Protein AF-0000000084926909 (afdb_homodimer)

Sequence (282 aa):
MSPGGRGTRTGRVHEKLIKQALLEDCGEDFEEQVVVGNDLFGNKYKADFVLNDEIIISAKWQQTRGTAEQKIVYEIITLVKILKENPKYKKAYIIISGTGYTKKAKDFYLNQKHVEYIKEGNLVEIISFEDFVKRSNLKLLMSPGGRGTRTGRVHEKLIKQALLEDCGEDFEEQVVVGNDLFGNKYKADFVLNDEIIISAKWQQTRGTAEQKIVYEIITLVKILKENPKYKKAYIIISGTGYTKKAKDFYLNQKHVEYIKEGNLVEIISFEDFVKRSNLKLL

Foldseek 3Di:
DPCPPPDDPVRVVLLVVLVVLLCVQVNPQKDAQDFQAAFPVGHTDTAGMDGNQAETEHEAEDAAADDVLVCVLSVLQRVVVSCVVDVSHQAYEYEYDYDHDDPVSCVCQQVQVSPVPHPVSVRYHYHYPVVSSVCSNVVND/DPVPPPDDPVRVVLLVVLVVLLCVQVNPQKDAQDFQAAFPVGHTDTFGMDGNQAETEHEAEDAAADDVLVCVLSVLQRVVVSCVVDVSHQAYEYEYDYDHDDPVSCVCQQVQVSPVPHPVSVRYHYHYPVVSSVCSNVVND

Structure (mmCIF, N/CA/C/O backbone):
data_AF-0000000084926909-model_v1
#
loop_
_entity.id
_entity.type
_entity.pdbx_description
1 polymer 'PD-(D/E)XK nuclease domain-containing protein'
#
loop_
_atom_site.group_PDB
_atom_site.id
_atom_site.type_symbol
_atom_site.label_atom_id
_atom_site.label_alt_id
_atom_site.label_comp_id
_atom_site.label_asym_id
_atom_site.label_entity_id
_atom_site.label_seq_id
_atom_site.pdbx_PDB_ins_code
_atom_site.Cartn_x
_atom_site.Cartn_y
_atom_site.Cartn_z
_atom_site.occupancy
_atom_site.B_iso_or_equiv
_atom_site.auth_seq_id
_atom_site.auth_comp_id
_atom_site.auth_asym_id
_atom_site.auth_atom_id
_atom_site.pdbx_PDB_model_num
ATOM 1 N N . MET A 1 1 ? -20.125 0.742 -18.547 1 23.56 1 MET A N 1
ATOM 2 C CA . MET A 1 1 ? -19.125 -0.271 -18.219 1 23.56 1 MET A CA 1
ATOM 3 C C . MET A 1 1 ? -18.109 0.273 -17.234 1 23.56 1 MET A C 1
ATOM 5 O O . MET A 1 1 ? -17.453 1.279 -17.5 1 23.56 1 MET A O 1
ATOM 9 N N . SER A 1 2 ? -18.281 0.173 -15.984 1 28.08 2 SER A N 1
ATOM 10 C CA . SER A 1 2 ? -17.484 0.841 -14.961 1 28.08 2 SER A CA 1
ATOM 11 C C . SER A 1 2 ? -16.016 0.473 -15.078 1 28.08 2 SER A C 1
ATOM 13 O O . SER A 1 2 ? -15.664 -0.708 -15.148 1 28.08 2 SER A O 1
ATOM 15 N N . PRO A 1 3 ? -15.25 1.28 -15.602 1 35.62 3 PRO A N 1
ATOM 16 C CA . PRO A 1 3 ? -13.906 0.922 -16.078 1 35.62 3 PRO A CA 1
ATOM 17 C C . PRO A 1 3 ? -13.148 0.038 -15.094 1 35.62 3 PRO A C 1
ATOM 19 O O . PRO A 1 3 ? -12.258 -0.718 -15.492 1 35.62 3 PRO A O 1
ATOM 22 N N . GLY A 1 4 ? -13.102 0.238 -13.852 1 39.31 4 GLY A N 1
ATOM 23 C CA . GLY A 1 4 ? -12.359 -0.498 -12.836 1 39.31 4 GLY A CA 1
ATOM 24 C C . GLY A 1 4 ? -12.93 -1.874 -12.562 1 39.31 4 GLY A C 1
ATOM 25 O O . GLY A 1 4 ? -12.547 -2.525 -11.586 1 39.31 4 GLY A O 1
ATOM 26 N N . GLY A 1 5 ? -14.102 -2.16 -13.055 1 41.16 5 GLY A N 1
ATOM 27 C CA . GLY A 1 5 ? -14.742 -3.4 -12.656 1 41.16 5 GLY A CA 1
ATOM 28 C C . GLY A 1 5 ? -13.82 -4.602 -12.727 1 41.16 5 GLY A C 1
ATOM 29 O O . GLY A 1 5 ? -12.594 -4.449 -12.68 1 41.16 5 GLY A O 1
ATOM 30 N N . ARG A 1 6 ? -14.258 -5.738 -13.508 1 43.41 6 ARG A N 1
ATOM 31 C CA . ARG A 1 6 ? -13.82 -7.113 -13.742 1 43.41 6 ARG A CA 1
ATOM 32 C C . ARG A 1 6 ? -12.531 -7.141 -14.562 1 43.41 6 ARG A C 1
ATOM 34 O O . ARG A 1 6 ? -12.562 -7.383 -15.766 1 43.41 6 ARG A O 1
ATOM 41 N N . GLY A 1 7 ? -11.391 -6.727 -13.977 1 56.31 7 GLY A N 1
ATOM 42 C CA . GLY A 1 7 ? -10.109 -6.762 -14.672 1 56.31 7 GLY A CA 1
ATOM 43 C C . GLY A 1 7 ? -10.195 -6.293 -16.109 1 56.31 7 GLY A C 1
ATOM 44 O O . GLY A 1 7 ? -11.258 -6.371 -16.734 1 56.31 7 GLY A O 1
ATOM 45 N N . THR A 1 8 ? -9.32 -5.402 -16.516 1 63.81 8 THR A N 1
ATOM 46 C CA . THR A 1 8 ? -9.297 -4.906 -17.891 1 63.81 8 THR A CA 1
ATOM 47 C C . THR A 1 8 ? -8.992 -6.039 -18.875 1 63.81 8 THR A C 1
ATOM 49 O O . THR A 1 8 ? -8.477 -7.086 -18.484 1 63.81 8 THR A O 1
ATOM 52 N N . ARG A 1 9 ? -9.531 -5.961 -20.094 1 61.94 9 ARG A N 1
ATOM 53 C CA . ARG A 1 9 ? -9.227 -6.898 -21.156 1 61.94 9 ARG A CA 1
ATOM 54 C C . ARG A 1 9 ? -7.719 -7.137 -21.266 1 61.94 9 ARG A C 1
ATOM 56 O O . ARG A 1 9 ? -7.277 -8.273 -21.438 1 61.94 9 ARG A O 1
ATOM 63 N N . THR A 1 10 ? -6.965 -6.055 -21.156 1 67.12 10 THR A N 1
ATOM 64 C CA . THR A 1 10 ? -5.516 -6.168 -21.281 1 67.12 10 THR A CA 1
ATOM 65 C C . THR A 1 10 ? -4.938 -6.941 -20.094 1 67.12 10 THR A C 1
ATOM 67 O O . THR A 1 10 ? -4.016 -7.742 -20.266 1 67.12 10 THR A O 1
ATOM 70 N N . GLY A 1 11 ? -5.504 -6.758 -18.938 1 70.69 11 GLY A N 1
ATOM 71 C CA . GLY A 1 11 ? -5.094 -7.531 -17.781 1 70.69 11 GLY A CA 1
ATOM 72 C C . GLY A 1 11 ? -5.312 -9.023 -17.953 1 70.69 11 GLY A C 1
ATOM 73 O O . GLY A 1 11 ? -4.449 -9.828 -17.594 1 70.69 11 GLY A O 1
ATOM 74 N N . ARG A 1 12 ? -6.32 -9.328 -18.594 1 74.88 12 ARG A N 1
ATOM 75 C CA . ARG A 1 12 ? -6.641 -10.734 -18.828 1 74.88 12 ARG A CA 1
ATOM 76 C C . ARG A 1 12 ? -5.664 -11.367 -19.812 1 74.88 12 ARG A C 1
ATOM 78 O O . ARG A 1 12 ? -5.262 -12.516 -19.656 1 74.88 12 ARG A O 1
ATOM 85 N N . VAL A 1 13 ? -5.301 -10.625 -20.828 1 74 13 VAL A N 1
ATOM 86 C CA . VAL A 1 13 ? -4.34 -11.117 -21.812 1 74 13 VAL A CA 1
ATOM 87 C C . VAL A 1 13 ? -2.996 -11.375 -21.125 1 74 13 VAL A C 1
ATOM 89 O O . VAL A 1 13 ? -2.346 -12.391 -21.391 1 74 13 VAL A O 1
ATOM 92 N N . HIS A 1 14 ? -2.715 -10.516 -20.219 1 80.12 14 HIS A N 1
ATOM 93 C CA . HIS A 1 14 ? -1.455 -10.672 -19.5 1 80.12 14 HIS A CA 1
ATOM 94 C C . HIS A 1 14 ? -1.461 -11.938 -18.656 1 80.12 14 HIS A C 1
ATOM 96 O O . HIS A 1 14 ? -0.478 -12.68 -18.625 1 80.12 14 HIS A O 1
ATOM 102 N N . GLU A 1 15 ? -2.529 -12.133 -18.047 1 82.94 15 GLU A N 1
ATOM 103 C CA . GLU A 1 15 ? -2.654 -13.352 -17.266 1 82.94 15 GLU A CA 1
ATOM 104 C C . GLU A 1 15 ? -2.539 -14.594 -18.141 1 82.94 15 GLU A C 1
ATOM 106 O O . GLU A 1 15 ? -1.927 -15.586 -17.75 1 82.94 15 GLU A O 1
ATOM 111 N N . LYS A 1 16 ? -3.057 -14.5 -19.281 1 84.31 16 LYS A N 1
ATOM 112 C CA . LYS A 1 16 ? -2.977 -15.625 -20.203 1 84.31 16 LYS A CA 1
ATOM 113 C C . LYS A 1 16 ? -1.536 -15.883 -20.641 1 84.31 16 LYS A C 1
ATOM 115 O O . LYS A 1 16 ? -1.128 -17.031 -20.797 1 84.31 16 LYS A O 1
ATOM 120 N N . LEU A 1 17 ? -0.835 -14.82 -20.781 1 83.06 17 LEU A N 1
ATOM 121 C CA . LEU A 1 17 ? 0.567 -14.961 -21.156 1 83.06 17 LEU A CA 1
ATOM 122 C C . LEU A 1 17 ? 1.364 -15.625 -20.047 1 83.06 17 LEU A C 1
ATOM 124 O O . LEU A 1 17 ? 2.211 -16.484 -20.312 1 83.06 17 LEU A O 1
ATOM 128 N N . ILE A 1 18 ? 1.076 -15.242 -18.875 1 87.25 18 ILE A N 1
ATOM 129 C CA . ILE A 1 18 ? 1.74 -15.844 -17.719 1 87.25 18 ILE A CA 1
ATOM 130 C C . ILE A 1 18 ? 1.383 -17.328 -17.625 1 87.25 18 ILE A C 1
ATOM 132 O O . ILE A 1 18 ? 2.252 -18.172 -17.391 1 87.25 18 ILE A O 1
ATOM 136 N N . LYS A 1 19 ? 0.135 -17.578 -17.844 1 87.62 19 LYS A N 1
ATOM 137 C CA . LYS A 1 19 ? -0.313 -18.969 -17.828 1 87.62 19 LYS A CA 1
ATOM 138 C C . LYS A 1 19 ? 0.434 -19.797 -18.875 1 87.62 19 LYS A C 1
ATOM 140 O O . LYS A 1 19 ? 0.878 -20.922 -18.594 1 87.62 19 LYS A O 1
ATOM 145 N N . GLN A 1 20 ? 0.531 -19.25 -20.031 1 85.5 20 GLN A N 1
ATOM 146 C CA . GLN A 1 20 ? 1.216 -19.953 -21.109 1 85.5 20 GLN A CA 1
ATOM 147 C C . GLN A 1 20 ? 2.674 -20.234 -20.75 1 85.5 20 GLN A C 1
ATOM 149 O O . GLN A 1 20 ? 3.197 -21.312 -21.047 1 85.5 20 GLN A O 1
ATOM 154 N N . ALA A 1 21 ? 3.291 -19.25 -20.188 1 84.62 21 ALA A N 1
ATOM 155 C CA . ALA A 1 21 ? 4.672 -19.422 -19.75 1 84.62 21 ALA A CA 1
ATOM 156 C C . ALA A 1 21 ? 4.785 -20.531 -18.703 1 84.62 21 ALA A C 1
ATOM 158 O O . ALA A 1 21 ? 5.711 -21.344 -18.75 1 84.62 21 ALA A O 1
ATOM 159 N N . LEU A 1 22 ? 3.836 -20.547 -17.812 1 85.56 22 LEU A N 1
ATOM 160 C CA . LEU A 1 22 ? 3.822 -21.578 -16.781 1 85.56 22 LEU A CA 1
ATOM 161 C C . LEU A 1 22 ? 3.6 -22.969 -17.391 1 85.56 22 LEU A C 1
ATOM 163 O O . LEU A 1 22 ? 4.242 -23.938 -17 1 85.56 22 LEU A O 1
ATOM 167 N N . LEU A 1 23 ? 2.709 -23.016 -18.328 1 84.81 23 LEU A N 1
ATOM 168 C CA . LEU A 1 23 ? 2.387 -24.281 -18.984 1 84.81 23 LEU A CA 1
ATOM 169 C C . LEU A 1 23 ? 3.607 -24.844 -19.703 1 84.81 23 LEU A C 1
ATOM 171 O O . LEU A 1 23 ? 3.863 -26.047 -19.641 1 84.81 23 LEU A O 1
ATOM 175 N N . GLU A 1 24 ? 4.289 -24.031 -20.328 1 82.88 24 GLU A N 1
ATOM 176 C CA . GLU A 1 24 ? 5.449 -24.453 -21.109 1 82.88 24 GLU A CA 1
ATOM 177 C C . GLU A 1 24 ? 6.582 -24.922 -20.203 1 82.88 24 GLU A C 1
ATOM 179 O O . GLU A 1 24 ? 7.309 -25.859 -20.531 1 82.88 24 GLU A O 1
ATOM 184 N N . ASP A 1 25 ? 6.641 -24.359 -19.078 1 78.69 25 ASP A N 1
ATOM 185 C CA . ASP A 1 25 ? 7.836 -24.578 -18.266 1 78.69 25 ASP A CA 1
ATOM 186 C C . ASP A 1 25 ? 7.555 -25.516 -17.094 1 78.69 25 ASP A C 1
ATOM 188 O O . ASP A 1 25 ? 8.445 -26.219 -16.641 1 78.69 25 ASP A O 1
ATOM 192 N N . CYS A 1 26 ? 6.379 -25.359 -16.578 1 76.38 26 CYS A N 1
ATOM 193 C CA . CYS A 1 26 ? 6.086 -26.109 -15.352 1 76.38 26 CYS A CA 1
ATOM 194 C C . CYS A 1 26 ? 5.023 -27.172 -15.609 1 76.38 26 CYS A C 1
ATOM 196 O O . CYS A 1 26 ? 4.711 -27.969 -14.719 1 76.38 26 CYS A O 1
ATOM 198 N N . GLY A 1 27 ? 4.68 -27.219 -16.797 1 77.5 27 GLY A N 1
ATOM 199 C CA . GLY A 1 27 ? 3.582 -28.125 -17.094 1 77.5 27 GLY A CA 1
ATOM 200 C C . GLY A 1 27 ? 2.277 -27.719 -16.438 1 77.5 27 GLY A C 1
ATOM 201 O O . GLY A 1 27 ? 1.923 -26.547 -16.422 1 77.5 27 GLY A O 1
ATOM 202 N N . GLU A 1 28 ? 1.565 -28.75 -15.914 1 77.94 28 GLU A N 1
ATOM 203 C CA . GLU A 1 28 ? 0.243 -28.484 -15.359 1 77.94 28 GLU A CA 1
ATOM 204 C C . GLU A 1 28 ? 0.285 -28.422 -13.836 1 77.94 28 GLU A C 1
ATOM 206 O O . GLU A 1 28 ? -0.737 -28.609 -13.172 1 77.94 28 GLU A O 1
ATOM 211 N N . ASP A 1 29 ? 1.413 -28.188 -13.336 1 87.62 29 ASP A N 1
ATOM 212 C CA . ASP A 1 29 ? 1.54 -28.188 -11.883 1 87.62 29 ASP A CA 1
ATOM 213 C C . ASP A 1 29 ? 1.206 -26.812 -11.297 1 87.62 29 ASP A C 1
ATOM 215 O O . ASP A 1 29 ? 1.968 -26.281 -10.5 1 87.62 29 ASP A O 1
ATOM 219 N N . PHE A 1 30 ? 0.207 -26.203 -11.719 1 91.44 30 PHE A N 1
ATOM 220 C CA . PHE A 1 30 ? -0.292 -24.953 -11.141 1 91.44 30 PHE A CA 1
ATOM 221 C C . PHE A 1 30 ? -1.812 -24.891 -11.219 1 91.44 30 PHE A C 1
ATOM 223 O O . PHE A 1 30 ? -2.43 -25.625 -12 1 91.44 30 PHE A O 1
ATOM 230 N N . GLU A 1 31 ? -2.395 -24.188 -10.406 1 94.31 31 GLU A N 1
ATOM 231 C CA . GLU A 1 31 ? -3.824 -23.891 -10.359 1 94.31 31 GLU A CA 1
ATOM 232 C C . GLU A 1 31 ? -4.086 -22.391 -10.539 1 94.31 31 GLU A C 1
ATOM 234 O O . GLU A 1 31 ? -3.23 -21.562 -10.227 1 94.31 31 GLU A O 1
ATOM 239 N N . GLU A 1 32 ? -5.242 -22.094 -11.109 1 94.5 32 GLU A N 1
ATOM 240 C CA . GLU A 1 32 ? -5.613 -20.703 -11.359 1 94.5 32 GLU A CA 1
ATOM 241 C C . GLU A 1 32 ? -6.715 -20.234 -10.414 1 94.5 32 GLU A C 1
ATOM 243 O O . GLU A 1 32 ? -7.57 -21.031 -10.016 1 94.5 32 GLU A O 1
ATOM 248 N N . GLN A 1 33 ? -6.629 -18.938 -10.062 1 94.69 33 GLN A N 1
ATOM 249 C CA . GLN A 1 33 ? -7.711 -18.312 -9.32 1 94.69 33 GLN A CA 1
ATOM 250 C C . GLN A 1 33 ? -8.016 -19.078 -8.039 1 94.69 33 GLN A C 1
ATOM 252 O O . GLN A 1 33 ? -9.156 -19.484 -7.812 1 94.69 33 GLN A O 1
ATOM 257 N N . VAL A 1 34 ? -7.062 -19.172 -7.223 1 96.56 34 VAL A N 1
ATOM 258 C CA . VAL A 1 34 ? -7.152 -19.938 -5.992 1 96.56 34 VAL A CA 1
ATOM 259 C C . VAL A 1 34 ? -7.254 -19 -4.793 1 96.56 34 VAL A C 1
ATOM 261 O O . VAL A 1 34 ? -6.477 -18.047 -4.676 1 96.56 34 VAL A O 1
ATOM 264 N N . VAL A 1 35 ? -8.258 -19.25 -3.912 1 97.94 35 VAL A N 1
ATOM 265 C CA . VAL A 1 35 ? -8.289 -18.531 -2.641 1 97.94 35 VAL A CA 1
ATOM 266 C C . VAL A 1 35 ? -7.184 -19.062 -1.726 1 97.94 35 VAL A C 1
ATOM 268 O O . VAL A 1 35 ? -7.18 -20.234 -1.369 1 97.94 35 VAL A O 1
ATOM 271 N N . VAL A 1 36 ? -6.27 -18.234 -1.375 1 98.44 36 VAL A N 1
ATOM 272 C CA . VAL A 1 36 ? -5.094 -18.719 -0.661 1 98.44 36 VAL A CA 1
ATOM 273 C C . VAL A 1 36 ? -5.109 -18.203 0.775 1 98.44 36 VAL A C 1
ATOM 275 O O . VAL A 1 36 ? -4.258 -18.578 1.586 1 98.44 36 VAL A O 1
ATOM 278 N N . GLY A 1 37 ? -6.039 -17.375 1.178 1 98.19 37 GLY A N 1
ATOM 279 C CA . GLY A 1 37 ? -6.148 -16.766 2.49 1 98.19 37 GLY A CA 1
ATOM 280 C C . GLY A 1 37 ? -6.938 -15.461 2.479 1 98.19 37 GLY A C 1
ATOM 281 O O . GLY A 1 37 ? -7.863 -15.305 1.684 1 98.19 37 GLY A O 1
ATOM 282 N N . ASN A 1 38 ? -6.625 -14.594 3.406 1 98.12 38 ASN A N 1
ATOM 283 C CA . ASN A 1 38 ? -7.293 -13.305 3.512 1 98.12 38 ASN A CA 1
ATOM 284 C C . ASN A 1 38 ? -6.32 -12.148 3.291 1 98.12 38 ASN A C 1
ATOM 286 O O . ASN A 1 38 ? -5.16 -12.227 3.697 1 98.12 38 ASN A O 1
ATOM 290 N N . ASP A 1 39 ? -6.848 -11.141 2.633 1 97.56 39 ASP A N 1
ATOM 291 C CA . ASP A 1 39 ? -6.012 -9.961 2.414 1 97.56 39 ASP A CA 1
ATOM 292 C C . ASP A 1 39 ? -5.828 -9.172 3.707 1 97.56 39 ASP A C 1
ATOM 294 O O . ASP A 1 39 ? -6.266 -9.609 4.773 1 97.56 39 ASP A O 1
ATOM 298 N N . LEU A 1 40 ? -5.164 -8.133 3.609 1 97 40 LEU A N 1
ATOM 299 C CA . LEU A 1 40 ? -4.758 -7.332 4.762 1 97 40 LEU A CA 1
ATOM 300 C C . LEU A 1 40 ? -5.969 -6.918 5.59 1 97 40 LEU A C 1
ATOM 302 O O . LEU A 1 40 ? -5.891 -6.852 6.82 1 97 40 LEU A O 1
ATOM 306 N N . PHE A 1 41 ? -7.098 -6.691 4.918 1 96.88 41 PHE A N 1
ATOM 307 C CA . PHE A 1 41 ? -8.289 -6.195 5.594 1 96.88 41 PHE A CA 1
ATOM 308 C C . PHE A 1 41 ? -9.18 -7.348 6.047 1 96.88 41 PHE A C 1
ATOM 310 O O . PHE A 1 41 ? -10.172 -7.137 6.738 1 96.88 41 PHE A O 1
ATOM 317 N N . GLY A 1 42 ? -8.859 -8.539 5.652 1 96.19 42 GLY A N 1
ATOM 318 C CA . GLY A 1 42 ? -9.602 -9.695 6.117 1 96.19 42 GLY A CA 1
ATOM 319 C C . GLY A 1 42 ? -10.531 -10.273 5.066 1 96.19 42 GLY A C 1
ATOM 320 O O . GLY A 1 42 ? -11.312 -11.18 5.348 1 96.19 42 GLY A O 1
ATOM 321 N N . ASN A 1 43 ? -10.484 -9.734 3.854 1 95.81 43 ASN A N 1
ATOM 322 C CA . ASN A 1 43 ? -11.266 -10.312 2.766 1 95.81 43 ASN A CA 1
ATOM 323 C C . ASN A 1 43 ? -10.539 -11.484 2.113 1 95.81 43 ASN A C 1
ATOM 325 O O . ASN A 1 43 ? -9.312 -11.586 2.203 1 95.81 43 ASN A O 1
ATOM 329 N N . LYS A 1 44 ? -11.336 -12.312 1.474 1 97.19 44 LYS A N 1
ATOM 330 C CA . LYS A 1 44 ? -10.711 -13.414 0.743 1 97.19 44 LYS A CA 1
ATOM 331 C C . LYS A 1 44 ? -9.781 -12.891 -0.343 1 97.19 44 LYS A C 1
ATOM 333 O O . LYS A 1 44 ? -10.125 -11.953 -1.069 1 97.19 44 LYS A O 1
ATOM 338 N N . TYR A 1 45 ? -8.633 -13.5 -0.366 1 97.69 45 TYR A N 1
ATOM 339 C CA . TYR A 1 45 ? -7.664 -13.172 -1.402 1 97.69 45 TYR A CA 1
ATOM 340 C C . TYR A 1 45 ? -7.551 -14.289 -2.426 1 97.69 45 TYR A C 1
ATOM 342 O O . TYR A 1 45 ? -7.191 -15.422 -2.082 1 97.69 45 TYR A O 1
ATOM 350 N N . LYS A 1 46 ? -7.816 -13.961 -3.605 1 97.25 46 LYS A N 1
ATOM 351 C CA . LYS A 1 46 ? -7.727 -14.922 -4.699 1 97.25 46 LYS A CA 1
ATOM 352 C C . LYS A 1 46 ? -6.469 -14.688 -5.531 1 97.25 46 LYS A C 1
ATOM 354 O O . LYS A 1 46 ? -6.363 -13.688 -6.242 1 97.25 46 LYS A O 1
ATOM 359 N N . ALA A 1 47 ? -5.562 -15.609 -5.469 1 97.19 47 ALA A N 1
ATOM 360 C CA . ALA A 1 47 ? -4.328 -15.539 -6.246 1 97.19 47 ALA A CA 1
ATOM 361 C C . ALA A 1 47 ? -4.578 -15.883 -7.711 1 97.19 47 ALA A C 1
ATOM 363 O O . ALA A 1 47 ? -5.43 -16.719 -8.023 1 97.19 47 ALA A O 1
ATOM 364 N N . ASP A 1 48 ? -3.805 -15.297 -8.555 1 95.06 48 ASP A N 1
ATOM 365 C CA . ASP A 1 48 ? -3.932 -15.609 -9.977 1 95.06 48 ASP A CA 1
ATOM 366 C C . ASP A 1 48 ? -3.488 -17.047 -10.258 1 95.06 48 ASP A C 1
ATOM 368 O O . ASP A 1 48 ? -4.137 -17.766 -11.023 1 95.06 48 ASP A O 1
ATOM 372 N N . PHE A 1 49 ? -2.385 -17.438 -9.641 1 94.94 49 PHE A N 1
ATOM 373 C CA . PHE A 1 49 ? -1.882 -18.797 -9.797 1 94.94 49 PHE A CA 1
ATOM 374 C C . PHE A 1 49 ? -1.254 -19.281 -8.5 1 94.94 49 PHE A C 1
ATOM 376 O O . PHE A 1 49 ? -0.768 -18.484 -7.695 1 94.94 49 PHE A O 1
ATOM 383 N N . VAL A 1 50 ? -1.31 -20.578 -8.297 1 96.62 50 VAL A N 1
ATOM 384 C CA . VAL A 1 50 ? -0.51 -21.281 -7.297 1 96.62 50 VAL A CA 1
ATOM 385 C C . VAL A 1 50 ? 0.292 -22.391 -7.969 1 96.62 50 VAL A C 1
ATOM 387 O O . VAL A 1 50 ? -0.28 -23.281 -8.594 1 96.62 50 VAL A O 1
ATOM 390 N N . LEU A 1 51 ? 1.592 -22.266 -7.879 1 93.81 51 LEU A N 1
ATOM 391 C CA . LEU A 1 51 ? 2.498 -23.219 -8.5 1 93.81 51 LEU A CA 1
ATOM 392 C C . LEU A 1 51 ? 2.941 -24.281 -7.492 1 93.81 51 LEU A C 1
ATOM 394 O O . LEU A 1 51 ? 3.361 -23.953 -6.383 1 93.81 51 LEU A O 1
ATOM 398 N N . ASN A 1 52 ? 2.838 -25.594 -7.844 1 92.31 52 ASN A N 1
ATOM 399 C CA . ASN A 1 52 ? 3.275 -26.734 -7.062 1 92.31 52 ASN A CA 1
ATOM 400 C C . ASN A 1 52 ? 2.67 -26.734 -5.664 1 92.31 52 ASN A C 1
ATOM 402 O O . ASN A 1 52 ? 3.328 -27.109 -4.695 1 92.31 52 ASN A O 1
ATOM 406 N N . ASP A 1 53 ? 1.589 -26.062 -5.477 1 94.25 53 ASP A N 1
ATOM 407 C CA . ASP A 1 53 ? 0.823 -25.969 -4.238 1 94.25 53 ASP A CA 1
ATOM 408 C C . ASP A 1 53 ? 1.597 -25.203 -3.17 1 94.25 53 ASP A C 1
ATOM 410 O O . ASP A 1 53 ? 1.271 -25.281 -1.983 1 94.25 53 ASP A O 1
ATOM 414 N N . GLU A 1 54 ? 2.674 -24.438 -3.594 1 95.94 54 GLU A N 1
ATOM 415 C CA . GLU A 1 54 ? 3.527 -23.844 -2.574 1 95.94 54 GLU A CA 1
ATOM 416 C C . GLU A 1 54 ? 3.85 -22.391 -2.912 1 95.94 54 GLU A C 1
ATOM 418 O O . GLU A 1 54 ? 4.191 -21.594 -2.027 1 95.94 54 GLU A O 1
ATOM 423 N N . ILE A 1 55 ? 3.799 -22.094 -4.191 1 96.06 55 ILE A N 1
ATOM 424 C CA . ILE A 1 55 ? 4.246 -20.781 -4.625 1 96.06 55 ILE A CA 1
ATOM 425 C C . ILE A 1 55 ? 3.053 -19.969 -5.137 1 96.06 55 ILE A C 1
ATOM 427 O O . ILE A 1 55 ? 2.369 -20.391 -6.07 1 96.06 55 ILE A O 1
ATOM 431 N N . ILE A 1 56 ? 2.82 -18.828 -4.527 1 97.94 56 ILE A N 1
ATOM 432 C CA . ILE A 1 56 ? 1.737 -17.938 -4.934 1 97.94 56 ILE A CA 1
ATOM 433 C C . ILE A 1 56 ? 2.246 -16.953 -5.988 1 97.94 56 ILE A C 1
ATOM 435 O O . ILE A 1 56 ? 3.326 -16.375 -5.84 1 97.94 56 ILE A O 1
ATOM 439 N N . ILE A 1 57 ? 1.456 -16.75 -7.027 1 96.69 57 ILE A N 1
ATOM 440 C CA . ILE A 1 57 ? 1.809 -15.82 -8.086 1 96.69 57 ILE A CA 1
ATOM 441 C C . ILE A 1 57 ? 0.666 -14.828 -8.305 1 96.69 57 ILE A C 1
ATOM 443 O O . ILE A 1 57 ? -0.471 -15.234 -8.562 1 96.69 57 ILE A O 1
ATOM 447 N N . SER A 1 58 ? 0.964 -13.602 -8.148 1 96.62 58 SER A N 1
ATOM 448 C CA . SER A 1 58 ? 0.042 -12.5 -8.406 1 96.62 58 SER A CA 1
ATOM 449 C C . SER A 1 58 ? 0.521 -11.641 -9.57 1 96.62 58 SER A C 1
ATOM 451 O O . SER A 1 58 ? 1.667 -11.188 -9.586 1 96.62 58 SER A O 1
ATOM 453 N N . ALA A 1 59 ? -0.314 -11.406 -10.547 1 94.19 59 ALA A N 1
ATOM 454 C CA . ALA A 1 59 ? 0.032 -10.609 -11.719 1 94.19 59 ALA A CA 1
ATOM 455 C C . ALA A 1 59 ? -0.621 -9.227 -11.656 1 94.19 59 ALA A C 1
ATOM 457 O O . ALA A 1 59 ? -1.829 -9.117 -11.438 1 94.19 59 ALA A O 1
ATOM 458 N N . LYS A 1 60 ? 0.209 -8.18 -11.773 1 92.69 60 LYS A N 1
ATOM 459 C CA . LYS A 1 60 ? -0.278 -6.805 -11.75 1 92.69 60 LYS A CA 1
ATOM 460 C C . LYS A 1 60 ? 0.082 -6.074 -13.047 1 92.69 60 LYS A C 1
ATOM 462 O O . LYS A 1 60 ? 1.22 -5.637 -13.219 1 92.69 60 LYS A O 1
ATOM 467 N N . TRP A 1 61 ? -0.949 -5.902 -13.891 1 88.75 61 TRP A N 1
ATOM 468 C CA . TRP A 1 61 ? -0.794 -5.191 -15.156 1 88.75 61 TRP A CA 1
ATOM 469 C C . TRP A 1 61 ? -1.218 -3.732 -15.008 1 88.75 61 TRP A C 1
ATOM 471 O O . TRP A 1 61 ? -2.271 -3.439 -14.445 1 88.75 61 TRP A O 1
ATOM 481 N N . GLN A 1 62 ? -0.339 -2.916 -15.438 1 86.25 62 GLN A N 1
ATOM 482 C CA . GLN A 1 62 ? -0.656 -1.492 -15.477 1 86.25 62 GLN A CA 1
ATOM 483 C C . GLN A 1 62 ? -0.393 -0.904 -16.859 1 86.25 62 GLN A C 1
ATOM 485 O O . GLN A 1 62 ? 0.757 -0.822 -17.297 1 86.25 62 GLN A O 1
ATOM 490 N N . GLN A 1 63 ? -1.478 -0.424 -17.5 1 83.06 63 GLN A N 1
ATOM 491 C CA . GLN A 1 63 ? -1.343 0.055 -18.875 1 83.06 63 GLN A CA 1
ATOM 492 C C . GLN A 1 63 ? -1.232 1.576 -18.906 1 83.06 63 GLN A C 1
ATOM 494 O O . GLN A 1 63 ? -0.58 2.131 -19.797 1 83.06 63 GLN A O 1
ATOM 499 N N . THR A 1 64 ? -2.006 2.238 -18.078 1 82.19 64 THR A N 1
ATOM 500 C CA . THR A 1 64 ? -2.01 3.697 -18.094 1 82.19 64 THR A CA 1
ATOM 501 C C . THR A 1 64 ? -1.191 4.25 -16.938 1 82.19 64 THR A C 1
ATOM 503 O O . THR A 1 64 ? -1.107 3.627 -15.875 1 82.19 64 THR A O 1
ATOM 506 N N . ARG A 1 65 ? -0.645 5.387 -17.312 1 80.06 65 ARG A N 1
ATOM 507 C CA . ARG A 1 65 ? 0.103 6.059 -16.25 1 80.06 65 ARG A CA 1
ATOM 508 C C . ARG A 1 65 ? -0.823 6.5 -15.125 1 80.06 65 ARG A C 1
ATOM 510 O O . ARG A 1 65 ? -1.944 6.949 -15.375 1 80.06 65 ARG A O 1
ATOM 517 N N . GLY A 1 66 ? -0.33 6.289 -13.914 1 77 66 GLY A N 1
ATOM 518 C CA . GLY A 1 66 ? -1.131 6.695 -12.773 1 77 66 GLY A CA 1
ATOM 519 C C . GLY A 1 66 ? -0.62 6.137 -11.461 1 77 66 GLY A C 1
ATOM 520 O O . GLY A 1 66 ? 0.473 5.57 -11.398 1 77 66 GLY A O 1
ATOM 521 N N . THR A 1 67 ? -1.499 6.367 -10.484 1 79.94 67 THR A N 1
ATOM 522 C CA . THR A 1 67 ? -1.053 6.082 -9.125 1 79.94 67 THR A CA 1
ATOM 523 C C . THR A 1 67 ? -1.477 4.68 -8.703 1 79.94 67 THR A C 1
ATOM 525 O O . THR A 1 67 ? -1.387 4.328 -7.523 1 79.94 67 THR A O 1
ATOM 528 N N . ALA A 1 68 ? -1.836 3.809 -9.68 1 82.5 68 ALA A N 1
ATOM 529 C CA . ALA A 1 68 ? -2.242 2.449 -9.336 1 82.5 68 ALA A CA 1
ATOM 530 C C . ALA A 1 68 ? -1.066 1.65 -8.781 1 82.5 68 ALA A C 1
ATOM 532 O O . ALA A 1 68 ? -1.255 0.732 -7.977 1 82.5 68 ALA A O 1
ATOM 533 N N . GLU A 1 69 ? 0.123 2.068 -9.133 1 91.56 69 GLU A N 1
ATOM 534 C CA . GLU A 1 69 ? 1.335 1.407 -8.656 1 91.56 69 GLU A CA 1
ATOM 535 C C . GLU A 1 69 ? 1.465 1.516 -7.141 1 91.56 69 GLU A C 1
ATOM 537 O O . GLU A 1 69 ? 2.129 0.692 -6.512 1 91.56 69 GLU A O 1
ATOM 542 N N . GLN A 1 70 ? 0.743 2.418 -6.594 1 93.81 70 GLN A N 1
ATOM 543 C CA . GLN A 1 70 ? 0.794 2.611 -5.148 1 93.81 70 GLN A CA 1
ATOM 544 C C . GLN A 1 70 ? 0.076 1.479 -4.418 1 93.81 70 GLN A C 1
ATOM 546 O O . GLN A 1 70 ? 0.299 1.266 -3.225 1 93.81 70 GLN A O 1
ATOM 551 N N . LYS A 1 71 ? -0.675 0.704 -5.148 1 94.38 71 LYS A N 1
ATOM 552 C CA . LYS A 1 71 ? -1.445 -0.373 -4.531 1 94.38 71 LYS A CA 1
ATOM 553 C C . LYS A 1 71 ? -0.602 -1.636 -4.379 1 94.38 71 LYS A C 1
ATOM 555 O O . LYS A 1 71 ? -0.988 -2.564 -3.666 1 94.38 71 LYS A O 1
ATOM 560 N N . ILE A 1 72 ? 0.547 -1.661 -4.953 1 96.62 72 ILE A N 1
ATOM 561 C CA . ILE A 1 72 ? 1.38 -2.859 -4.941 1 96.62 72 ILE A CA 1
ATOM 562 C C . ILE A 1 72 ? 1.888 -3.121 -3.523 1 96.62 72 ILE A C 1
ATOM 564 O O . ILE A 1 72 ? 2.012 -4.273 -3.105 1 96.62 72 ILE A O 1
ATOM 568 N N . VAL A 1 73 ? 2.137 -2.098 -2.801 1 97.69 73 VAL A N 1
ATOM 569 C CA . VAL A 1 73 ? 2.609 -2.256 -1.429 1 97.69 73 VAL A CA 1
ATOM 570 C C . VAL A 1 73 ? 1.56 -2.996 -0.604 1 97.69 73 VAL A C 1
ATOM 572 O O . VAL A 1 73 ? 1.896 -3.879 0.191 1 97.69 73 VAL A O 1
ATOM 575 N N . TYR A 1 74 ? 0.331 -2.645 -0.84 1 97.88 74 TYR A N 1
ATOM 576 C CA . TYR A 1 74 ? -0.764 -3.352 -0.184 1 97.88 74 TYR A CA 1
ATOM 577 C C . TYR A 1 74 ? -0.734 -4.836 -0.522 1 97.88 74 TYR A C 1
ATOM 579 O O . TYR A 1 74 ? -0.911 -5.684 0.357 1 97.88 74 TYR A O 1
ATOM 587 N N . GLU A 1 75 ? -0.496 -5.117 -1.769 1 97.75 75 GLU A N 1
ATOM 588 C CA . GLU A 1 75 ? -0.443 -6.508 -2.211 1 97.75 75 GLU A CA 1
ATOM 589 C C . GLU A 1 75 ? 0.713 -7.254 -1.551 1 97.75 75 GLU A C 1
ATOM 591 O O . GLU A 1 75 ? 0.561 -8.406 -1.138 1 97.75 75 GLU A O 1
ATOM 596 N N . ILE A 1 76 ? 1.799 -6.598 -1.448 1 98.69 76 ILE A N 1
ATOM 597 C CA . ILE A 1 76 ? 2.973 -7.215 -0.837 1 98.69 76 ILE A CA 1
ATOM 598 C C . ILE A 1 76 ? 2.662 -7.59 0.61 1 98.69 76 ILE A C 1
ATOM 600 O O . ILE A 1 76 ? 2.879 -8.734 1.022 1 98.69 76 ILE A O 1
ATOM 604 N N . ILE A 1 77 ? 2.113 -6.695 1.359 1 98.69 77 ILE A N 1
ATOM 605 C CA . ILE A 1 77 ? 1.847 -6.93 2.773 1 98.69 77 ILE A CA 1
ATOM 606 C C . ILE A 1 77 ? 0.785 -8.016 2.926 1 98.69 77 ILE A C 1
ATOM 608 O O . ILE A 1 77 ? 0.88 -8.867 3.816 1 98.69 77 ILE A O 1
ATOM 612 N N . THR A 1 78 ? -0.196 -7.977 2.041 1 98.62 78 THR A N 1
ATOM 613 C CA . THR A 1 78 ? -1.224 -9.008 2.033 1 98.62 78 THR A CA 1
ATOM 614 C C . THR A 1 78 ? -0.598 -10.391 1.87 1 98.62 78 THR A C 1
ATOM 616 O O . THR A 1 78 ? -0.907 -11.312 2.629 1 98.62 78 THR A O 1
ATOM 619 N N . LEU A 1 79 ? 0.297 -10.5 0.942 1 98.81 79 LEU A N 1
ATOM 620 C CA . LEU A 1 79 ? 0.91 -11.789 0.655 1 98.81 79 LEU A CA 1
ATOM 621 C C . LEU A 1 79 ? 1.846 -12.211 1.782 1 98.81 79 LEU A C 1
ATOM 623 O O . LEU A 1 79 ? 1.918 -13.391 2.127 1 98.81 79 LEU A O 1
ATOM 627 N N . VAL A 1 80 ? 2.537 -11.289 2.367 1 98.69 80 VAL A N 1
ATOM 628 C CA . VAL A 1 80 ? 3.35 -11.602 3.539 1 98.69 80 VAL A CA 1
ATOM 629 C C . VAL A 1 80 ? 2.469 -12.18 4.641 1 98.69 80 VAL A C 1
ATOM 631 O O . VAL A 1 80 ? 2.801 -13.211 5.23 1 98.69 80 VAL A O 1
ATOM 634 N N . LYS A 1 81 ? 1.362 -11.5 4.895 1 98.56 81 LYS A N 1
ATOM 635 C CA . LYS A 1 81 ? 0.42 -11.977 5.906 1 98.56 81 LYS A CA 1
ATOM 636 C C . LYS A 1 81 ? -0.035 -13.398 5.609 1 98.56 81 LYS A C 1
ATOM 638 O O . LYS A 1 81 ? -0.053 -14.25 6.504 1 98.56 81 LYS A O 1
ATOM 643 N N . ILE A 1 82 ? -0.381 -13.633 4.391 1 98.69 82 ILE A N 1
ATOM 644 C CA . ILE A 1 82 ? -0.906 -14.93 3.986 1 98.69 82 ILE A CA 1
ATOM 645 C C . ILE A 1 82 ? 0.166 -16 4.172 1 98.69 82 ILE A C 1
ATOM 647 O O . ILE A 1 82 ? -0.115 -17.094 4.688 1 98.69 82 ILE A O 1
ATOM 651 N N . LEU A 1 83 ? 1.387 -15.719 3.791 1 98.56 83 LEU A N 1
ATOM 652 C CA . LEU A 1 83 ? 2.482 -16.672 3.904 1 98.56 83 LEU A CA 1
ATOM 653 C C . LEU A 1 83 ? 2.773 -17 5.367 1 98.56 83 LEU A C 1
ATOM 655 O O . LEU A 1 83 ? 3.068 -18.141 5.707 1 98.56 83 LEU A O 1
ATOM 659 N N . LYS A 1 84 ? 2.65 -16.031 6.219 1 97.94 84 LYS A N 1
ATOM 660 C CA . LYS A 1 84 ? 2.922 -16.219 7.637 1 97.94 84 LYS A CA 1
ATOM 661 C C . LYS A 1 84 ? 1.814 -17.031 8.305 1 97.94 84 LYS A C 1
ATOM 663 O O . LYS A 1 84 ? 2.074 -17.812 9.219 1 97.94 84 LYS A O 1
ATOM 668 N N . GLU A 1 85 ? 0.661 -16.859 7.828 1 97.94 85 GLU A N 1
ATOM 669 C CA . GLU A 1 85 ? -0.49 -17.531 8.43 1 97.94 85 GLU A CA 1
ATOM 670 C C . GLU A 1 85 ? -0.666 -18.938 7.879 1 97.94 85 GLU A C 1
ATOM 672 O O . GLU A 1 85 ? -1.376 -19.766 8.469 1 97.94 85 GLU A O 1
ATOM 677 N N . ASN A 1 86 ? -0.086 -19.156 6.688 1 97.69 86 ASN A N 1
ATOM 678 C CA . ASN A 1 86 ? -0.269 -20.438 6.004 1 97.69 86 ASN A CA 1
ATOM 679 C C . ASN A 1 86 ? 1.067 -21.047 5.609 1 97.69 86 ASN A C 1
ATOM 681 O O . ASN A 1 86 ? 1.525 -20.875 4.477 1 97.69 86 ASN A O 1
ATOM 685 N N . PRO A 1 87 ? 1.58 -21.922 6.453 1 95.31 87 PRO A N 1
ATOM 686 C CA . PRO A 1 87 ? 2.914 -22.484 6.215 1 95.31 87 PRO A CA 1
ATOM 687 C C . PRO A 1 87 ? 2.973 -23.359 4.969 1 95.31 87 PRO A C 1
ATOM 689 O O . PRO A 1 87 ? 4.059 -23.703 4.508 1 95.31 87 PRO A O 1
ATOM 692 N N . LYS A 1 88 ? 1.844 -23.656 4.469 1 96.38 88 LYS A N 1
ATOM 693 C CA . LYS A 1 88 ? 1.803 -24.406 3.217 1 96.38 88 LYS A CA 1
ATOM 694 C C . LYS A 1 88 ? 2.477 -23.625 2.09 1 96.38 88 LYS A C 1
ATOM 696 O O . LYS A 1 88 ? 3.127 -24.219 1.225 1 96.38 88 LYS A O 1
ATOM 701 N N . TYR A 1 89 ? 2.287 -22.359 2.076 1 98 89 TYR A N 1
ATOM 702 C CA . TYR A 1 89 ? 2.896 -21.516 1.062 1 98 89 TYR A CA 1
ATOM 703 C C . TYR A 1 89 ? 4.285 -21.062 1.495 1 98 89 TYR A C 1
ATOM 705 O O . TYR A 1 89 ? 4.473 -20.594 2.625 1 98 89 TYR A O 1
ATOM 713 N N . LYS A 1 90 ? 5.23 -21.156 0.598 1 96.5 90 LYS A N 1
ATOM 714 C CA . LYS A 1 90 ? 6.625 -20.922 0.952 1 96.5 90 LYS A CA 1
ATOM 715 C C . LYS A 1 90 ? 7.105 -19.578 0.417 1 96.5 90 LYS A C 1
ATOM 717 O O . LYS A 1 90 ? 8.008 -18.953 0.989 1 96.5 90 LYS A O 1
ATOM 722 N N . LYS A 1 91 ? 6.527 -19.203 -0.721 1 96.88 91 LYS A N 1
ATOM 723 C CA . LYS A 1 91 ? 6.992 -17.984 -1.403 1 96.88 91 LYS A CA 1
ATOM 724 C C . LYS A 1 91 ? 5.887 -17.391 -2.264 1 96.88 91 LYS A C 1
ATOM 726 O O . LYS A 1 91 ? 4.934 -18.078 -2.637 1 96.88 91 LYS A O 1
ATOM 731 N N . ALA A 1 92 ? 5.973 -16.125 -2.471 1 98.31 92 ALA A N 1
ATOM 732 C CA . ALA A 1 92 ? 5.059 -15.461 -3.395 1 98.31 92 ALA A CA 1
ATOM 733 C C . ALA A 1 92 ? 5.816 -14.555 -4.363 1 98.31 92 ALA A C 1
ATOM 735 O O . ALA A 1 92 ? 6.82 -13.938 -3.988 1 98.31 92 ALA A O 1
ATOM 736 N N . TYR A 1 93 ? 5.395 -14.508 -5.535 1 97.69 93 TYR A N 1
ATOM 737 C CA . TYR A 1 93 ? 5.891 -13.594 -6.562 1 97.69 93 TYR A CA 1
ATOM 738 C C . TYR A 1 93 ? 4.797 -12.641 -7.02 1 97.69 93 TYR A C 1
ATOM 740 O O . TYR A 1 93 ? 3.645 -13.047 -7.195 1 97.69 93 TYR A O 1
ATOM 748 N N . ILE A 1 94 ? 5.117 -11.406 -7.117 1 97.94 94 ILE A N 1
ATOM 749 C CA . ILE A 1 94 ? 4.289 -10.445 -7.836 1 97.94 94 ILE A CA 1
ATOM 750 C C . ILE A 1 94 ? 4.945 -10.086 -9.172 1 97.94 94 ILE A C 1
ATOM 752 O O . ILE A 1 94 ? 6.09 -9.625 -9.203 1 97.94 94 ILE A O 1
ATOM 756 N N . ILE A 1 95 ? 4.227 -10.328 -10.211 1 96.25 95 ILE A N 1
ATOM 757 C CA . ILE A 1 95 ? 4.711 -9.992 -11.547 1 96.25 95 ILE A CA 1
ATOM 758 C C . ILE A 1 95 ? 4.129 -8.656 -11.992 1 96.25 95 ILE A C 1
ATOM 760 O O . ILE A 1 95 ? 2.914 -8.523 -12.156 1 96.25 95 ILE A O 1
ATOM 764 N N . ILE A 1 96 ? 5.016 -7.723 -12.164 1 95.44 96 ILE A N 1
ATOM 765 C CA . ILE A 1 96 ? 4.531 -6.438 -12.656 1 95.44 96 ILE A CA 1
ATOM 766 C C . ILE A 1 96 ? 4.84 -6.301 -14.148 1 95.44 96 ILE A C 1
ATOM 768 O O . ILE A 1 96 ? 5.918 -6.695 -14.602 1 95.44 96 ILE A O 1
ATOM 772 N N . SER A 1 97 ? 3.838 -5.824 -14.859 1 91.25 97 SER A N 1
ATOM 773 C CA . SER A 1 97 ? 3.951 -5.691 -16.312 1 91.25 97 SER A CA 1
ATOM 774 C C . SER A 1 97 ? 3.061 -4.566 -16.828 1 91.25 97 SER A C 1
ATOM 776 O O . SER A 1 97 ? 2.123 -4.145 -16.156 1 91.25 97 SER A O 1
ATOM 778 N N . GLY A 1 98 ? 3.43 -4.156 -18.078 1 88.94 98 GLY A N 1
ATOM 779 C CA . GLY A 1 98 ? 2.691 -3.074 -18.703 1 88.94 98 GLY A CA 1
ATOM 780 C C . GLY A 1 98 ? 3.488 -1.787 -18.812 1 88.94 98 GLY A C 1
ATOM 781 O O . GLY A 1 98 ? 4.512 -1.629 -18.141 1 88.94 98 GLY A O 1
ATOM 782 N N . THR A 1 99 ? 2.955 -0.803 -19.531 1 87.5 99 THR A N 1
ATOM 783 C CA . THR A 1 99 ? 3.693 0.414 -19.844 1 87.5 99 THR A CA 1
ATOM 784 C C . THR A 1 99 ? 3.307 1.545 -18.906 1 87.5 99 THR A C 1
ATOM 786 O O . THR A 1 99 ? 3.871 2.639 -18.969 1 87.5 99 THR A O 1
ATOM 789 N N . GLY A 1 100 ? 2.438 1.268 -18.016 1 91.19 100 GLY A N 1
ATOM 790 C CA . GLY A 1 100 ? 1.893 2.328 -17.188 1 91.19 100 GLY A CA 1
ATOM 791 C C . GLY A 1 100 ? 2.721 2.596 -15.945 1 91.19 100 GLY A C 1
ATOM 792 O O . GLY A 1 100 ? 2.557 3.631 -15.297 1 91.19 100 GLY A O 1
ATOM 793 N N . TYR A 1 101 ? 3.619 1.731 -15.555 1 93.38 101 TYR A N 1
ATOM 794 C CA . TYR A 1 101 ? 4.465 1.947 -14.391 1 93.38 101 TYR A CA 1
ATOM 795 C C . TYR A 1 101 ? 5.496 3.041 -14.656 1 93.38 101 TYR A C 1
ATOM 797 O O . TYR A 1 101 ? 6.129 3.059 -15.711 1 93.38 101 TYR A O 1
ATOM 805 N N . THR A 1 102 ? 5.594 3.965 -13.711 1 95.25 102 THR A N 1
ATOM 806 C CA . THR A 1 102 ? 6.676 4.938 -13.82 1 95.25 102 THR A CA 1
ATOM 807 C C . THR A 1 102 ? 8.031 4.262 -13.633 1 95.25 102 THR A C 1
ATOM 809 O O . THR A 1 102 ? 8.125 3.211 -12.992 1 95.25 102 THR A O 1
ATOM 812 N N . LYS A 1 103 ? 9.062 4.875 -14.219 1 95.06 103 LYS A N 1
ATOM 813 C CA . LYS A 1 103 ? 10.414 4.332 -14.086 1 95.06 103 LYS A CA 1
ATOM 814 C C . LYS A 1 103 ? 10.812 4.203 -12.617 1 95.06 103 LYS A C 1
ATOM 816 O O . LYS A 1 103 ? 11.367 3.184 -12.211 1 95.06 103 LYS A O 1
ATOM 821 N N . LYS A 1 104 ? 10.547 5.113 -11.82 1 96 104 LYS A N 1
ATOM 822 C CA . LYS A 1 104 ? 10.922 5.137 -10.406 1 96 104 LYS A CA 1
ATOM 823 C C . LYS A 1 104 ? 10.227 4.016 -9.641 1 96 104 LYS A C 1
ATOM 825 O O . LYS A 1 104 ? 10.844 3.344 -8.812 1 96 104 LYS A O 1
ATOM 830 N N . ALA A 1 105 ? 8.969 3.85 -9.898 1 96.5 105 ALA A N 1
ATOM 831 C CA . ALA A 1 105 ? 8.227 2.773 -9.25 1 96.5 105 ALA A CA 1
ATOM 832 C C . ALA A 1 105 ? 8.781 1.407 -9.641 1 96.5 105 ALA A C 1
ATOM 834 O O . ALA A 1 105 ? 8.969 0.537 -8.789 1 96.5 105 ALA A O 1
ATOM 835 N N . LYS A 1 106 ? 9.055 1.248 -10.93 1 96.12 106 LYS A N 1
ATOM 836 C CA . LYS A 1 106 ? 9.633 -0.006 -11.398 1 96.12 106 LYS A CA 1
ATOM 837 C C . LYS A 1 106 ? 10.977 -0.282 -10.719 1 96.12 106 LYS A C 1
ATOM 839 O O . LYS A 1 106 ? 11.227 -1.396 -10.25 1 96.12 106 LYS A O 1
ATOM 844 N N . ASP A 1 107 ? 11.758 0.707 -10.727 1 97.31 107 ASP A N 1
ATOM 845 C CA . ASP A 1 107 ? 13.062 0.574 -10.086 1 97.31 107 ASP A CA 1
ATOM 846 C C . ASP A 1 107 ? 12.922 0.185 -8.617 1 97.31 107 ASP A C 1
ATOM 848 O O . ASP A 1 107 ? 13.664 -0.669 -8.125 1 97.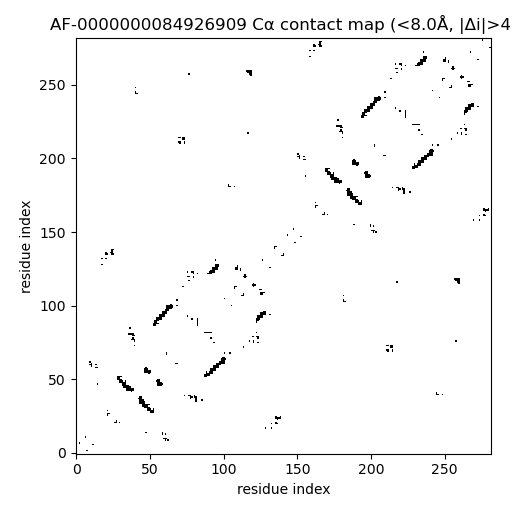31 107 ASP A O 1
ATOM 852 N N . PHE A 1 108 ? 12.023 0.75 -7.93 1 97.88 108 PHE A N 1
ATOM 853 C CA . PHE A 1 108 ? 11.773 0.462 -6.523 1 97.88 108 PHE A CA 1
ATOM 854 C C . PHE A 1 108 ? 11.398 -1.001 -6.328 1 97.88 108 PHE A C 1
ATOM 856 O O . PHE A 1 108 ? 11.977 -1.69 -5.484 1 97.88 108 PHE A O 1
ATOM 863 N N . TYR A 1 109 ? 10.5 -1.447 -7.121 1 98.06 109 TYR A N 1
ATOM 864 C CA . TYR A 1 109 ? 9.945 -2.781 -6.926 1 98.06 109 TYR A CA 1
ATOM 865 C C . TYR A 1 109 ? 10.906 -3.852 -7.43 1 98.06 109 TYR A C 1
ATOM 867 O O . TYR A 1 109 ? 11.164 -4.84 -6.742 1 98.06 109 TYR A O 1
ATOM 875 N N . LEU A 1 110 ? 11.469 -3.643 -8.594 1 98.06 110 LEU A N 1
ATOM 876 C CA . LEU A 1 110 ? 12.297 -4.676 -9.211 1 98.06 110 LEU A CA 1
ATOM 877 C C . LEU A 1 110 ? 13.633 -4.812 -8.484 1 98.06 110 LEU A C 1
ATOM 879 O O . LEU A 1 110 ? 14.305 -5.84 -8.594 1 98.06 110 LEU A O 1
ATOM 883 N N . ASN A 1 111 ? 13.992 -3.795 -7.789 1 98.5 111 ASN A N 1
ATOM 884 C CA . ASN A 1 111 ? 15.18 -3.891 -6.953 1 98.5 111 ASN A CA 1
ATOM 885 C C . ASN A 1 111 ? 14.828 -4.309 -5.527 1 98.5 111 ASN A C 1
ATOM 887 O O . ASN A 1 111 ? 15.664 -4.207 -4.625 1 98.5 111 ASN A O 1
ATOM 891 N N . GLN A 1 112 ? 13.664 -4.715 -5.27 1 98.62 112 GLN A N 1
ATOM 892 C CA . GLN A 1 112 ? 13.18 -5.293 -4.023 1 98.62 112 GLN A CA 1
ATOM 893 C C . GLN A 1 112 ? 13.32 -4.309 -2.865 1 98.62 112 GLN A C 1
ATOM 895 O O . GLN A 1 112 ? 13.594 -4.711 -1.731 1 98.62 112 GLN A O 1
ATOM 900 N N . LYS A 1 113 ? 13.141 -3.053 -3.094 1 98.38 113 LYS A N 1
ATOM 901 C CA . LYS A 1 113 ? 13.383 -2.051 -2.059 1 98.38 113 LYS A CA 1
ATOM 902 C C . LYS A 1 113 ? 12.305 -2.107 -0.979 1 98.38 113 LYS A C 1
ATOM 904 O O . LYS A 1 113 ? 12.492 -1.58 0.12 1 98.38 113 LYS A O 1
ATOM 909 N N . HIS A 1 114 ? 11.148 -2.76 -1.277 1 98.38 114 HIS A N 1
ATOM 910 C CA . HIS A 1 114 ? 10.07 -2.902 -0.3 1 98.38 114 HIS A CA 1
ATOM 911 C C . HIS A 1 114 ? 10.555 -3.635 0.947 1 98.38 114 HIS A C 1
ATOM 913 O O . HIS A 1 114 ? 9.992 -3.463 2.029 1 98.38 114 HIS A O 1
ATOM 919 N N . VAL A 1 115 ? 11.641 -4.461 0.867 1 98.69 115 VAL A N 1
ATOM 920 C CA . VAL A 1 115 ? 12.156 -5.266 1.972 1 98.69 115 VAL A CA 1
ATOM 921 C C . VAL A 1 115 ? 12.664 -4.355 3.084 1 98.69 115 VAL A C 1
ATOM 923 O O . VAL A 1 115 ? 12.625 -4.719 4.262 1 98.69 115 VAL A O 1
ATOM 926 N N . GLU A 1 116 ? 13.047 -3.143 2.732 1 98.25 116 GLU A N 1
ATOM 927 C CA . GLU A 1 116 ? 13.57 -2.182 3.701 1 98.25 116 GLU A CA 1
ATOM 928 C C . GLU A 1 116 ? 12.453 -1.648 4.602 1 98.25 116 GLU A C 1
ATOM 930 O O . GLU A 1 116 ? 12.719 -1.19 5.715 1 98.25 116 GLU A O 1
ATOM 935 N N . TYR A 1 117 ? 11.242 -1.818 4.152 1 98.5 117 TYR A N 1
ATOM 936 C CA . TYR A 1 117 ? 10.18 -1.092 4.828 1 98.5 117 TYR A CA 1
ATOM 937 C C . TYR A 1 117 ? 9.141 -2.053 5.398 1 98.5 117 TYR A C 1
ATOM 939 O O . TYR A 1 117 ? 8.406 -1.705 6.328 1 98.5 117 TYR A O 1
ATOM 947 N N . ILE A 1 118 ? 9.016 -3.203 4.793 1 98.69 118 ILE A N 1
ATOM 948 C CA . ILE A 1 118 ? 7.98 -4.156 5.168 1 98.69 118 ILE A CA 1
ATOM 949 C C . ILE A 1 118 ? 8.594 -5.297 5.977 1 98.69 118 ILE A C 1
ATOM 951 O O . ILE A 1 118 ? 9.602 -5.887 5.566 1 98.69 118 ILE A O 1
ATOM 955 N N . LYS A 1 119 ? 8.047 -5.578 7.129 1 98.56 119 LYS A N 1
ATOM 956 C CA . LYS A 1 119 ? 8.508 -6.699 7.941 1 98.56 119 LYS A CA 1
ATOM 957 C C . LYS A 1 119 ? 8.344 -8.023 7.195 1 98.56 119 LYS A C 1
ATOM 959 O O . LYS A 1 119 ? 7.258 -8.336 6.711 1 98.56 119 LYS A O 1
ATOM 964 N N . GLU A 1 120 ? 9.383 -8.797 7.059 1 98.12 120 GLU A N 1
ATOM 965 C CA . GLU A 1 120 ? 9.438 -10.07 6.34 1 98.12 120 GLU A CA 1
ATOM 966 C C . GLU A 1 120 ? 9.102 -9.883 4.863 1 98.12 120 GLU A C 1
ATOM 968 O O . GLU A 1 120 ? 8.523 -10.773 4.238 1 98.12 120 GLU A O 1
ATOM 973 N N . GLY A 1 121 ? 9.391 -8.695 4.336 1 98.31 121 GLY A N 1
ATOM 974 C CA . GLY A 1 121 ? 9.117 -8.375 2.943 1 98.31 121 GLY A CA 1
ATOM 975 C C . GLY A 1 121 ? 9.844 -9.281 1.969 1 98.31 121 GLY A C 1
ATOM 976 O O . GLY A 1 121 ? 9.461 -9.375 0.8 1 98.31 121 GLY A O 1
ATOM 977 N N . ASN A 1 122 ? 10.883 -9.969 2.463 1 98.06 122 ASN A N 1
ATOM 978 C CA . ASN A 1 122 ? 11.695 -10.836 1.611 1 98.06 122 ASN A CA 1
ATOM 979 C C . ASN A 1 122 ? 10.93 -12.094 1.2 1 98.06 122 ASN A C 1
ATOM 981 O O . ASN A 1 122 ? 11.352 -12.805 0.288 1 98.06 122 ASN A O 1
ATOM 985 N N . LEU A 1 123 ? 9.836 -12.359 1.813 1 98 123 LEU A N 1
ATOM 986 C CA . LEU A 1 123 ? 9.008 -13.516 1.468 1 98 123 LEU A CA 1
ATOM 987 C C . LEU A 1 123 ? 8.305 -13.297 0.13 1 98 123 LEU A C 1
ATOM 989 O O . LEU A 1 123 ? 7.824 -14.25 -0.485 1 98 123 LEU A O 1
ATOM 993 N N . VAL A 1 124 ? 8.203 -12.039 -0.267 1 98.69 124 VAL A N 1
ATOM 994 C CA . VAL A 1 124 ? 7.562 -11.68 -1.528 1 98.69 124 VAL A CA 1
ATOM 995 C C . VAL A 1 124 ? 8.594 -11.062 -2.475 1 98.69 124 VAL A C 1
ATOM 997 O O . VAL A 1 124 ? 9.305 -10.125 -2.105 1 98.69 124 VAL A O 1
ATOM 1000 N N . GLU A 1 125 ? 8.719 -11.594 -3.582 1 98.56 125 GLU A N 1
ATOM 1001 C CA . GLU A 1 125 ? 9.617 -11.062 -4.598 1 98.56 125 GLU A CA 1
ATOM 1002 C C . GLU A 1 125 ? 8.844 -10.445 -5.758 1 98.56 125 GLU A C 1
ATOM 1004 O O . GLU A 1 125 ? 7.859 -11.023 -6.23 1 98.56 125 GLU A O 1
ATOM 1009 N N . ILE A 1 126 ? 9.258 -9.258 -6.164 1 98.56 126 ILE A N 1
ATOM 1010 C CA . ILE A 1 126 ? 8.648 -8.578 -7.297 1 98.56 126 ILE A CA 1
ATOM 1011 C C . ILE A 1 126 ? 9.523 -8.75 -8.539 1 98.56 126 ILE A C 1
ATOM 1013 O O . ILE A 1 126 ? 10.703 -8.406 -8.523 1 98.56 126 ILE A O 1
ATOM 1017 N N . ILE A 1 127 ? 8.953 -9.234 -9.57 1 97.12 127 ILE A N 1
ATOM 1018 C CA . ILE A 1 127 ? 9.742 -9.484 -10.766 1 97.12 127 ILE A CA 1
ATOM 1019 C C . ILE A 1 127 ? 9 -8.969 -11.992 1 97.12 127 ILE A C 1
ATOM 1021 O O . ILE A 1 127 ? 7.785 -8.789 -11.961 1 97.12 127 ILE A O 1
ATOM 1025 N N . SER A 1 128 ? 9.742 -8.695 -13.016 1 95.81 128 SER A N 1
ATOM 1026 C CA . SER A 1 128 ? 9.148 -8.32 -14.289 1 95.81 128 SER A CA 1
ATOM 1027 C C . SER A 1 128 ? 8.625 -9.539 -15.039 1 95.81 128 SER A C 1
ATOM 1029 O O . SER A 1 128 ? 8.953 -10.68 -14.688 1 95.81 128 SER A O 1
ATOM 1031 N N . PHE A 1 129 ? 7.84 -9.219 -16.031 1 91.44 129 PHE A N 1
ATOM 1032 C CA . PHE A 1 129 ? 7.336 -10.305 -16.875 1 91.44 129 PHE A CA 1
ATOM 1033 C C . PHE A 1 129 ? 8.484 -11.031 -17.562 1 91.44 129 PHE A C 1
ATOM 1035 O O . PHE A 1 129 ? 8.5 -12.266 -17.609 1 91.44 129 PHE A O 1
ATOM 1042 N N . GLU A 1 130 ? 9.383 -10.297 -18.078 1 90.94 130 GLU A N 1
ATOM 1043 C CA . GLU A 1 130 ? 10.531 -10.891 -18.766 1 90.94 130 GLU A CA 1
ATOM 1044 C C . GLU A 1 130 ? 11.328 -11.789 -17.844 1 90.94 130 GLU A C 1
ATOM 1046 O O . GLU A 1 130 ? 11.719 -12.898 -18.219 1 90.94 130 GLU A O 1
ATOM 1051 N N . ASP A 1 131 ? 11.594 -11.289 -16.688 1 92.94 131 ASP A N 1
ATOM 1052 C CA . ASP A 1 131 ? 12.328 -12.078 -15.695 1 92.94 131 ASP A CA 1
ATOM 1053 C C . ASP A 1 131 ? 11.555 -13.336 -15.305 1 92.94 131 ASP A C 1
ATOM 1055 O O . ASP A 1 131 ? 12.141 -14.398 -15.102 1 92.94 131 ASP A O 1
ATOM 1059 N N . PHE A 1 132 ? 10.289 -13.188 -15.211 1 91.5 132 PHE A N 1
ATOM 1060 C CA . PHE A 1 132 ? 9.445 -14.328 -14.867 1 91.5 132 PHE A CA 1
ATOM 1061 C C . PHE A 1 132 ? 9.562 -15.422 -15.922 1 91.5 132 PHE A C 1
ATOM 1063 O O . PHE A 1 132 ? 9.734 -16.594 -15.594 1 91.5 132 PHE A O 1
ATOM 1070 N N . VAL A 1 133 ? 9.422 -15.008 -17.125 1 86.94 133 VAL A N 1
ATOM 1071 C CA . VAL A 1 133 ? 9.5 -15.961 -18.234 1 86.94 133 VAL A CA 1
ATOM 1072 C C . VAL A 1 133 ? 10.859 -16.656 -18.234 1 86.94 133 VAL A C 1
ATOM 1074 O O . VAL A 1 133 ? 10.945 -17.875 -18.375 1 86.94 133 VAL A O 1
ATOM 1077 N N . LYS A 1 134 ? 11.891 -15.906 -18.047 1 87.12 134 LYS A N 1
ATOM 1078 C CA . LYS A 1 134 ? 13.242 -16.453 -18 1 87.12 134 LYS A CA 1
ATOM 1079 C C . LYS A 1 134 ? 13.367 -17.484 -16.875 1 87.12 134 LYS A C 1
ATOM 1081 O O . LYS A 1 134 ? 13.898 -18.578 -17.094 1 87.12 134 LYS A O 1
ATOM 1086 N N . ARG A 1 135 ? 12.883 -17.109 -15.766 1 86.25 135 ARG A N 1
ATOM 1087 C CA . ARG A 1 135 ? 13 -17.984 -14.594 1 86.25 135 ARG A CA 1
ATOM 1088 C C . ARG A 1 135 ? 12.125 -19.219 -14.742 1 86.25 135 ARG A C 1
ATOM 1090 O O . ARG A 1 135 ? 12.508 -20.312 -14.312 1 86.25 135 ARG A O 1
ATOM 1097 N N . SER A 1 136 ? 10.953 -19.016 -15.203 1 79.75 136 SER A N 1
ATOM 1098 C CA . SER A 1 136 ? 10.07 -20.141 -15.43 1 79.75 136 SER A CA 1
ATOM 1099 C C . SER A 1 136 ? 10.695 -21.156 -16.391 1 79.75 136 SER A C 1
ATOM 1101 O O . SER A 1 136 ? 10.625 -22.359 -16.156 1 79.75 136 SER A O 1
ATOM 1103 N N . ASN A 1 137 ? 11.352 -20.625 -17.359 1 76.75 137 ASN A N 1
ATOM 1104 C CA . ASN A 1 137 ? 12.008 -21.453 -18.359 1 76.75 137 ASN A CA 1
ATOM 1105 C C . ASN A 1 137 ? 13.156 -22.266 -17.75 1 76.75 137 ASN A C 1
ATOM 1107 O O . ASN A 1 137 ? 13.383 -23.406 -18.141 1 76.75 137 ASN A O 1
ATOM 1111 N N . LEU A 1 138 ? 13.773 -21.672 -16.828 1 70.69 138 LEU A N 1
ATOM 1112 C CA . LEU A 1 138 ? 14.93 -22.312 -16.203 1 70.69 138 LEU A CA 1
ATOM 1113 C C . LEU A 1 138 ? 14.508 -23.094 -14.969 1 70.69 138 LEU A C 1
ATOM 1115 O O . LEU A 1 138 ? 15.352 -23.672 -14.281 1 70.69 138 LEU A O 1
ATOM 1119 N N . LYS A 1 139 ? 13.227 -23.188 -14.758 1 70.44 139 LYS A N 1
ATOM 1120 C CA . LYS A 1 139 ? 12.695 -23.891 -13.586 1 70.44 139 LYS A CA 1
ATOM 1121 C C . LYS A 1 139 ? 13.289 -23.328 -12.297 1 70.44 139 LYS A C 1
ATOM 1123 O O . LYS A 1 139 ? 13.688 -24.094 -11.414 1 70.44 139 LYS A O 1
ATOM 1128 N N . LEU A 1 140 ? 13.414 -21.984 -12.273 1 72.44 140 LEU A N 1
ATOM 1129 C CA . LEU A 1 140 ? 14.078 -21.328 -11.148 1 72.44 140 LEU A CA 1
ATOM 1130 C C . LEU A 1 140 ? 13.07 -20.578 -10.281 1 72.44 140 LEU A C 1
ATOM 1132 O O . LEU A 1 140 ? 13.453 -19.734 -9.469 1 72.44 140 LEU 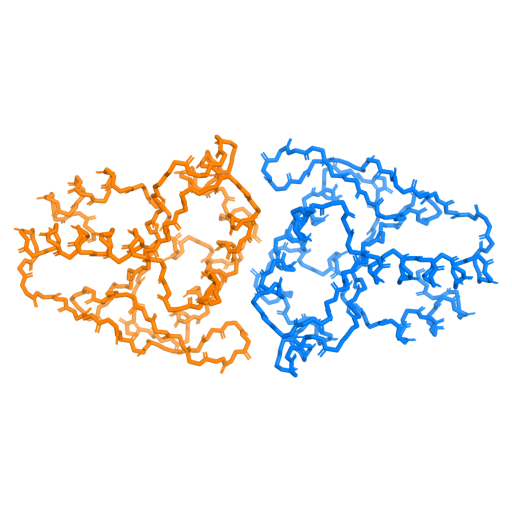A O 1
ATOM 1136 N N . LEU A 1 141 ? 11.891 -21.016 -10.383 1 73.94 141 LEU A N 1
ATOM 1137 C CA . LEU A 1 141 ? 10.93 -20.375 -9.492 1 73.94 141 LEU A CA 1
ATOM 1138 C C . LEU A 1 141 ? 10.836 -21.109 -8.164 1 73.94 141 LEU A C 1
ATOM 1140 O O . LEU A 1 141 ? 11.094 -22.312 -8.102 1 73.94 141 LEU A O 1
ATOM 1144 N N . MET B 1 1 ? -13.328 16.109 -17.625 1 23.5 1 MET B N 1
ATOM 1145 C CA . MET B 1 1 ? -12.82 16.359 -16.281 1 23.5 1 MET B CA 1
ATOM 1146 C C . MET B 1 1 ? -12.25 15.094 -15.672 1 23.5 1 MET B C 1
ATOM 1148 O O . MET B 1 1 ? -12.945 14.086 -15.555 1 23.5 1 MET B O 1
ATOM 1152 N N . SER B 1 2 ? -11.023 14.773 -15.805 1 28.22 2 SER B N 1
ATOM 1153 C CA . SER B 1 2 ? -10.43 13.484 -15.484 1 28.22 2 SER B CA 1
ATOM 1154 C C . SER B 1 2 ? -10.617 13.141 -14.008 1 28.22 2 SER B C 1
ATOM 1156 O O . SER B 1 2 ? -10.32 13.961 -13.141 1 28.22 2 SER B O 1
ATOM 1158 N N . PRO B 1 3 ? -11.477 12.32 -13.68 1 34.94 3 PRO B N 1
ATOM 1159 C CA . PRO B 1 3 ? -11.969 12.203 -12.305 1 34.94 3 PRO B CA 1
ATOM 1160 C C . PRO B 1 3 ? -10.844 12.25 -11.273 1 34.94 3 PRO B C 1
ATOM 1162 O O . PRO B 1 3 ? -11.07 12.664 -10.133 1 34.94 3 PRO B O 1
ATOM 1165 N N . GLY B 1 4 ? -9.781 11.523 -11.352 1 38.94 4 GLY B N 1
ATOM 1166 C CA . GLY B 1 4 ? -8.695 11.391 -10.391 1 38.94 4 GLY B CA 1
ATOM 1167 C C . GLY B 1 4 ? -7.824 12.625 -10.305 1 38.94 4 GLY B C 1
ATOM 1168 O O . GLY B 1 4 ? -6.77 12.602 -9.664 1 38.94 4 GLY B O 1
ATOM 1169 N N . GLY B 1 5 ? -7.965 13.562 -11.242 1 41.59 5 GLY B N 1
ATOM 1170 C CA . GLY B 1 5 ? -6.996 14.648 -11.281 1 41.59 5 GLY B CA 1
ATOM 1171 C C . GLY B 1 5 ? -6.75 15.281 -9.922 1 41.59 5 GLY B C 1
ATOM 1172 O O . GLY B 1 5 ? -6.98 14.648 -8.883 1 41.59 5 GLY B O 1
ATOM 1173 N N . ARG B 1 6 ? -7.008 16.703 -9.812 1 43.09 6 ARG B N 1
ATOM 1174 C CA . ARG B 1 6 ? -6.746 17.734 -8.82 1 43.09 6 ARG B CA 1
ATOM 1175 C C . ARG B 1 6 ? -7.656 17.578 -7.605 1 43.09 6 ARG B C 1
ATOM 1177 O O . ARG B 1 6 ? -8.633 18.312 -7.453 1 43.09 6 ARG B O 1
ATOM 1184 N N . GLY B 1 7 ? -7.496 16.516 -6.82 1 56.69 7 GLY B N 1
ATOM 1185 C CA . GLY B 1 7 ? -8.305 16.328 -5.625 1 56.69 7 GLY B CA 1
ATOM 1186 C C . GLY B 1 7 ? -9.773 16.656 -5.844 1 56.69 7 GLY B C 1
ATOM 1187 O O . GLY B 1 7 ? -10.117 17.422 -6.738 1 56.69 7 GLY B O 1
ATOM 1188 N N . THR B 1 8 ? -10.648 15.766 -5.414 1 65 8 THR B N 1
ATOM 1189 C CA . THR B 1 8 ? -12.086 15.984 -5.551 1 65 8 THR B CA 1
ATOM 1190 C C . THR B 1 8 ? -12.523 17.188 -4.73 1 65 8 THR B C 1
ATOM 1192 O O . THR B 1 8 ? -11.812 17.625 -3.826 1 65 8 THR B O 1
ATOM 1195 N N . ARG B 1 9 ? -13.578 17.875 -5.191 1 62.69 9 ARG B N 1
ATOM 1196 C CA . ARG B 1 9 ? -14.188 18.984 -4.449 1 62.69 9 ARG B CA 1
ATOM 1197 C C . ARG B 1 9 ? -14.422 18.594 -2.992 1 62.69 9 ARG B C 1
ATOM 1199 O O . ARG B 1 9 ? -14.164 19.375 -2.082 1 62.69 9 ARG B O 1
ATOM 1206 N N . THR B 1 10 ? -14.906 17.359 -2.795 1 67.62 10 THR B N 1
ATOM 1207 C CA . THR B 1 10 ? -15.188 16.906 -1.442 1 67.62 10 THR B CA 1
ATOM 1208 C C . THR B 1 10 ? -13.898 16.75 -0.641 1 67.62 10 THR B C 1
ATOM 1210 O O . THR B 1 10 ? -13.859 17.078 0.548 1 67.62 10 THR B O 1
ATOM 1213 N N . GLY B 1 11 ? -12.867 16.328 -1.289 1 71.62 11 GLY B N 1
ATOM 1214 C CA . GLY B 1 11 ? -11.57 16.25 -0.634 1 71.62 11 GLY B CA 1
ATOM 1215 C C . GLY B 1 11 ? -11.062 17.609 -0.169 1 71.62 11 GLY B C 1
ATOM 1216 O O . GLY B 1 11 ? -10.547 17.734 0.942 1 71.62 11 GLY B O 1
ATOM 1217 N N . ARG B 1 12 ? -11.359 18.547 -0.922 1 75.12 12 ARG B N 1
ATOM 1218 C CA . ARG B 1 12 ? -10.93 19.906 -0.584 1 75.12 12 ARG B CA 1
ATOM 1219 C C . ARG B 1 12 ? -11.703 20.438 0.615 1 75.12 12 ARG B C 1
ATOM 1221 O O . ARG B 1 12 ? -11.133 21.109 1.476 1 75.12 12 ARG B O 1
ATOM 1228 N N . VAL B 1 13 ? -12.969 20.156 0.661 1 74.31 13 VAL B N 1
ATOM 1229 C CA . VAL B 1 13 ? -13.789 20.594 1.786 1 74.31 13 VAL B CA 1
ATOM 1230 C C . VAL B 1 13 ? -13.289 19.938 3.074 1 74.31 13 VAL B C 1
ATOM 1232 O O . VAL B 1 13 ? -13.203 20.594 4.113 1 74.31 13 VAL B O 1
ATOM 1235 N N . HIS B 1 14 ? -12.891 18.734 2.91 1 80.56 14 HIS B N 1
ATOM 1236 C CA . HIS B 1 14 ? -12.383 18.031 4.078 1 80.56 14 HIS B CA 1
ATOM 1237 C C . HIS B 1 14 ? -11.094 18.656 4.59 1 80.56 14 HIS B C 1
ATOM 1239 O O . HIS B 1 14 ? -10.922 18.844 5.797 1 80.56 14 HIS B O 1
ATOM 1245 N N . GLU B 1 15 ? -10.312 18.984 3.686 1 83.06 15 GLU B N 1
ATOM 1246 C CA . GLU B 1 15 ? -9.07 19.656 4.078 1 83.06 15 GLU B CA 1
ATOM 1247 C C . GLU B 1 15 ? -9.367 20.984 4.762 1 83.06 15 GLU B C 1
ATOM 1249 O O . GLU B 1 15 ? -8.695 21.359 5.73 1 83.06 15 GLU B O 1
ATOM 1254 N N . LYS B 1 16 ? -10.352 21.625 4.309 1 84.94 16 LYS B N 1
ATOM 1255 C CA . LYS B 1 16 ? -10.734 22.906 4.918 1 84.94 16 LYS B CA 1
ATOM 1256 C C . LYS B 1 16 ? -11.234 22.703 6.344 1 84.94 16 LYS B C 1
ATOM 1258 O O . LYS B 1 16 ? -10.969 23.531 7.223 1 84.94 16 LYS B O 1
ATOM 1263 N N . LEU B 1 17 ? -11.906 21.625 6.516 1 83.56 17 LEU B N 1
ATOM 1264 C CA . LEU B 1 17 ? -12.398 21.328 7.855 1 83.56 17 LEU B CA 1
ATOM 1265 C C . LEU B 1 17 ? -11.25 21.031 8.812 1 83.56 17 LEU B C 1
ATOM 1267 O O . LEU B 1 17 ? -11.258 21.484 9.961 1 83.56 17 LEU B O 1
ATOM 1271 N N . ILE B 1 18 ? -10.32 20.344 8.336 1 87.69 18 ILE B N 1
ATOM 1272 C CA . ILE B 1 18 ? -9.141 20.031 9.141 1 87.69 18 ILE B CA 1
ATOM 1273 C C . ILE B 1 18 ? -8.391 21.328 9.469 1 87.69 18 ILE B C 1
ATOM 1275 O O . ILE B 1 18 ? -7.969 21.531 10.609 1 87.69 18 ILE B O 1
ATOM 1279 N N . LYS B 1 19 ? -8.289 22.141 8.461 1 88.06 19 LYS B N 1
ATOM 1280 C CA . LYS B 1 19 ? -7.633 23.438 8.672 1 88.06 19 LYS B CA 1
ATOM 1281 C C . LYS B 1 19 ? -8.344 24.234 9.75 1 88.06 19 LYS B C 1
ATOM 1283 O O . LYS B 1 19 ? -7.699 24.812 10.633 1 88.06 19 LYS B O 1
ATOM 1288 N N . GLN B 1 20 ? -9.625 24.266 9.656 1 86.12 20 GLN B N 1
ATOM 1289 C CA . GLN B 1 20 ? -10.414 25.016 10.633 1 86.12 20 GLN B CA 1
ATOM 1290 C C . GLN B 1 20 ? -10.203 24.469 12.047 1 86.12 20 GLN B C 1
ATOM 1292 O O . GLN B 1 20 ? -10.102 25.25 13 1 86.12 20 GLN B O 1
ATOM 1297 N N . ALA B 1 21 ? -10.188 23.188 12.141 1 85.25 21 ALA B N 1
ATOM 1298 C CA . ALA B 1 21 ? -9.938 22.562 13.438 1 85.25 21 ALA B CA 1
ATOM 1299 C C . ALA B 1 21 ? -8.562 22.953 13.977 1 85.25 21 ALA B C 1
ATOM 1301 O O . ALA B 1 21 ? -8.414 23.234 15.164 1 85.25 21 ALA B O 1
ATOM 1302 N N . LEU B 1 22 ? -7.605 22.969 13.102 1 86.12 22 LEU B N 1
ATOM 1303 C CA . LEU B 1 22 ? -6.254 23.328 13.492 1 86.12 22 LEU B CA 1
ATOM 1304 C C . LEU B 1 22 ? -6.195 24.797 13.93 1 86.12 22 LEU B C 1
ATOM 1306 O O . LEU B 1 22 ? -5.531 25.125 14.914 1 86.12 22 LEU B O 1
ATOM 1310 N N . LEU B 1 23 ? -6.871 25.609 13.188 1 85.56 23 LEU B N 1
ATOM 1311 C CA . LEU B 1 23 ? -6.895 27.047 13.484 1 85.56 23 LEU B CA 1
ATOM 1312 C C . LEU B 1 23 ? -7.5 27.297 14.859 1 85.56 23 LEU B C 1
ATOM 1314 O O . LEU B 1 23 ? -6.992 28.125 15.617 1 85.56 23 LEU B O 1
ATOM 1318 N N . GLU B 1 24 ? -8.5 26.625 15.148 1 83.25 24 GLU B N 1
ATOM 1319 C CA . GLU B 1 24 ? -9.211 26.812 16.406 1 83.25 24 GLU B CA 1
ATOM 1320 C C . GLU B 1 24 ? -8.383 26.312 17.594 1 83.25 24 GLU B C 1
ATOM 1322 O O . GLU B 1 24 ? -8.406 26.906 18.672 1 83.25 24 GLU B O 1
ATOM 1327 N N . ASP B 1 25 ? -7.613 25.359 17.344 1 79.25 25 ASP B N 1
ATOM 1328 C CA . ASP B 1 25 ? -7 24.672 18.484 1 79.25 25 ASP B CA 1
ATOM 1329 C C . ASP B 1 25 ? -5.516 25 18.594 1 79.25 25 ASP B C 1
ATOM 1331 O O . ASP B 1 25 ? -4.949 24.984 19.688 1 79.25 25 ASP B O 1
ATOM 1335 N N . CYS B 1 26 ? -4.918 25.172 17.453 1 77.12 26 CYS B N 1
ATOM 1336 C CA . CYS B 1 26 ? -3.471 25.344 17.469 1 77.12 26 CYS B CA 1
ATOM 1337 C C . CYS B 1 26 ? -3.082 26.734 16.984 1 77.12 26 CYS B C 1
ATOM 1339 O O . CYS B 1 26 ? -1.905 27.109 17.016 1 77.12 26 CYS B O 1
ATOM 1341 N N . GLY B 1 27 ? -4.074 27.453 16.75 1 78.44 27 GLY B N 1
ATOM 1342 C CA . GLY B 1 27 ? -3.785 28.766 16.172 1 78.44 27 GLY B CA 1
ATOM 1343 C C . GLY B 1 27 ? -3.158 28.672 14.789 1 78.44 27 GLY B C 1
ATOM 1344 O O . GLY B 1 27 ? -3.592 27.891 13.953 1 78.44 27 GLY B O 1
ATOM 1345 N N . GLU B 1 28 ? -2.152 29.547 14.57 1 78.5 28 GLU B N 1
ATOM 1346 C CA . GLU B 1 28 ? -1.559 29.625 13.242 1 78.5 28 GLU B CA 1
ATOM 1347 C C . GLU B 1 28 ? -0.222 28.891 13.188 1 78.5 28 GLU B C 1
ATOM 1349 O O . GLU B 1 28 ? 0.61 29.172 12.32 1 78.5 28 GLU B O 1
ATOM 1354 N N . ASP B 1 29 ? -0.044 28.031 14.078 1 88 29 ASP B N 1
ATOM 1355 C CA . ASP B 1 29 ? 1.241 27.344 14.133 1 88 29 ASP B CA 1
ATOM 1356 C C . ASP B 1 29 ? 1.254 26.141 13.203 1 88 29 ASP B C 1
ATOM 1358 O O . ASP B 1 29 ? 1.626 25.031 13.617 1 88 29 ASP B O 1
ATOM 1362 N N . PHE B 1 30 ? 0.781 26.25 12.055 1 91.75 30 PHE B N 1
ATOM 1363 C CA . PHE B 1 30 ? 0.857 25.219 11.031 1 91.75 30 PHE B CA 1
ATOM 1364 C C . PHE B 1 30 ? 1.004 25.828 9.641 1 91.75 30 PHE B C 1
ATOM 1366 O O . PHE B 1 30 ? 0.717 27.016 9.453 1 91.75 30 PHE B O 1
ATOM 1373 N N . GLU B 1 31 ? 1.537 25.141 8.766 1 94.44 31 GLU B N 1
ATOM 1374 C CA . GLU B 1 31 ? 1.682 25.484 7.355 1 94.44 31 GLU B CA 1
ATOM 1375 C C . GLU B 1 31 ? 0.943 24.484 6.469 1 94.44 31 GLU B C 1
ATOM 1377 O O . GLU B 1 31 ? 0.74 23.328 6.855 1 94.44 31 GLU B O 1
ATOM 1382 N N . GLU B 1 32 ? 0.48 24.969 5.316 1 94.56 32 GLU B N 1
ATOM 1383 C CA . GLU B 1 32 ? -0.267 24.125 4.383 1 94.56 32 GLU B CA 1
ATOM 1384 C C . GLU B 1 32 ? 0.566 23.797 3.148 1 94.56 32 GLU B C 1
ATOM 1386 O O . GLU B 1 32 ? 1.391 24.609 2.715 1 94.56 32 GLU B O 1
ATOM 1391 N N . GLN B 1 33 ? 0.329 22.578 2.643 1 94.75 33 GLN B N 1
ATOM 1392 C CA . GLN B 1 33 ? 0.903 22.188 1.359 1 94.75 33 GLN B CA 1
ATOM 1393 C C . GLN B 1 33 ? 2.42 22.359 1.361 1 94.75 33 GLN B C 1
ATOM 1395 O O . GLN B 1 33 ? 2.973 23.062 0.513 1 94.75 33 GLN B O 1
ATOM 1400 N N . VAL B 1 34 ? 3.037 21.672 2.227 1 96.56 34 VAL B N 1
ATOM 1401 C CA . VAL B 1 34 ? 4.477 21.781 2.432 1 96.56 34 VAL B CA 1
ATOM 1402 C C . VAL B 1 34 ? 5.18 20.547 1.866 1 96.56 34 VAL B C 1
ATOM 1404 O O . VAL B 1 34 ? 4.77 19.422 2.137 1 96.56 34 VAL B O 1
ATOM 1407 N N . VAL B 1 35 ? 6.227 20.781 1.035 1 98 35 VAL B N 1
ATOM 1408 C CA . VAL B 1 35 ? 7.074 19.672 0.636 1 98 35 VAL B CA 1
ATOM 1409 C C . VAL B 1 35 ? 7.938 19.234 1.815 1 98 35 VAL B C 1
ATOM 1411 O O . VAL B 1 35 ? 8.75 20 2.326 1 98 35 VAL B O 1
ATOM 1414 N N . VAL B 1 36 ? 7.762 18.031 2.248 1 98.44 36 VAL B N 1
ATOM 1415 C CA . VAL B 1 36 ? 8.422 17.609 3.484 1 98.44 36 VAL B CA 1
ATOM 1416 C C . VAL B 1 36 ? 9.492 16.578 3.174 1 98.44 36 VAL B C 1
ATOM 1418 O O . VAL B 1 36 ? 10.242 16.172 4.062 1 98.44 36 VAL B O 1
ATOM 1421 N N . GLY B 1 37 ? 9.648 16.125 1.966 1 98.19 37 GLY B N 1
ATOM 1422 C CA . GLY B 1 37 ? 10.586 15.102 1.534 1 98.19 37 GLY B CA 1
ATOM 1423 C C . GLY B 1 37 ? 10.164 14.406 0.255 1 98.19 37 GLY B C 1
ATOM 1424 O O . GLY B 1 37 ? 9.531 15.016 -0.612 1 98.19 37 GLY B O 1
ATOM 1425 N N . ASN B 1 38 ? 10.594 13.18 0.102 1 98.06 38 ASN B N 1
ATOM 1426 C CA . ASN B 1 38 ? 10.258 12.383 -1.074 1 98.06 38 ASN B CA 1
ATOM 1427 C C . ASN B 1 38 ? 9.43 11.156 -0.704 1 98.06 38 ASN B C 1
ATOM 1429 O O . ASN B 1 38 ? 9.633 10.562 0.353 1 98.06 38 ASN B O 1
ATOM 1433 N N . ASP B 1 39 ? 8.516 10.859 -1.611 1 97.62 39 ASP B N 1
ATOM 1434 C CA . ASP B 1 39 ? 7.703 9.672 -1.367 1 97.62 39 ASP B CA 1
ATOM 1435 C C . ASP B 1 39 ? 8.508 8.398 -1.611 1 97.62 39 ASP B C 1
ATOM 1437 O O . ASP B 1 39 ? 9.711 8.453 -1.854 1 97.62 39 ASP B O 1
ATOM 1441 N N . LEU B 1 40 ? 7.879 7.332 -1.47 1 97 40 LEU B N 1
ATOM 1442 C CA . LEU B 1 40 ? 8.516 6.02 -1.511 1 97 40 LEU B CA 1
ATOM 1443 C C . LEU B 1 40 ? 9.273 5.824 -2.818 1 97 40 LEU B C 1
ATOM 1445 O O . LEU B 1 40 ? 10.336 5.195 -2.83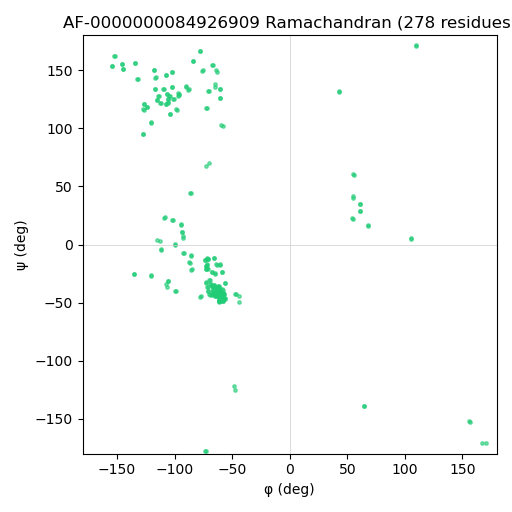8 1 97 40 LEU B O 1
ATOM 1449 N N . PHE B 1 41 ? 8.758 6.414 -3.896 1 96.94 41 PHE B N 1
ATOM 1450 C CA . PHE B 1 41 ? 9.352 6.219 -5.215 1 96.94 41 PHE B CA 1
ATOM 1451 C C . PHE B 1 41 ? 10.375 7.309 -5.52 1 96.94 41 PHE B C 1
ATOM 1453 O O . PHE B 1 41 ? 11.062 7.254 -6.539 1 96.94 41 PHE B O 1
ATOM 1460 N N . GLY B 1 42 ? 10.461 8.289 -4.691 1 96.31 42 GLY B N 1
ATOM 1461 C CA . GLY B 1 42 ? 11.477 9.32 -4.863 1 96.31 42 GLY B CA 1
ATOM 1462 C C . GLY B 1 42 ? 10.914 10.625 -5.398 1 96.31 42 GLY B C 1
ATOM 1463 O O . GLY B 1 42 ? 11.664 11.547 -5.715 1 96.31 42 GLY B O 1
ATOM 1464 N N . ASN B 1 43 ? 9.594 10.703 -5.527 1 95.94 43 ASN B N 1
ATOM 1465 C CA . ASN B 1 43 ? 8.977 11.969 -5.922 1 95.94 43 ASN B CA 1
ATOM 1466 C C . ASN B 1 43 ? 8.766 12.891 -4.723 1 95.94 43 ASN B C 1
ATOM 1468 O O . ASN B 1 43 ? 8.703 12.422 -3.582 1 95.94 43 ASN B O 1
ATOM 1472 N N . LYS B 1 44 ? 8.664 14.156 -5.059 1 97.19 44 LYS B N 1
ATOM 1473 C CA . LYS B 1 44 ? 8.359 15.094 -3.982 1 97.19 44 LYS B CA 1
ATOM 1474 C C . LYS B 1 44 ? 7.027 14.766 -3.32 1 97.19 44 LYS B C 1
ATOM 1476 O O . LYS B 1 44 ? 6.043 14.484 -4.004 1 97.19 44 LYS B O 1
ATOM 1481 N N . TYR B 1 45 ? 7.082 14.789 -2.014 1 97.75 45 TYR B N 1
ATOM 1482 C CA . TYR B 1 45 ? 5.867 14.578 -1.238 1 97.75 45 TYR B CA 1
ATOM 1483 C C . TYR B 1 45 ? 5.398 15.875 -0.593 1 97.75 45 TYR B C 1
ATOM 1485 O O . TYR B 1 45 ? 6.117 16.469 0.214 1 97.75 45 TYR B O 1
ATOM 1493 N N . LYS B 1 46 ? 4.238 16.25 -0.927 1 97.25 46 LYS B N 1
ATOM 1494 C CA . LYS B 1 46 ? 3.645 17.469 -0.367 1 97.25 46 LYS B CA 1
ATOM 1495 C C . LYS B 1 46 ? 2.604 17.125 0.696 1 97.25 46 LYS B C 1
ATOM 1497 O O . LYS B 1 46 ? 1.531 16.609 0.379 1 97.25 46 LYS B O 1
ATOM 1502 N N . ALA B 1 47 ? 2.914 17.453 1.917 1 97.19 47 ALA B N 1
ATOM 1503 C CA . ALA B 1 47 ? 1.993 17.219 3.027 1 97.19 47 ALA B CA 1
ATOM 1504 C C . ALA B 1 47 ? 0.861 18.25 3.018 1 97.19 47 ALA B C 1
ATOM 1506 O O . ALA B 1 47 ? 1.063 19.406 2.637 1 97.19 47 ALA B O 1
ATOM 1507 N N . ASP B 1 48 ? -0.271 17.844 3.496 1 95.19 48 ASP B N 1
ATOM 1508 C CA . ASP B 1 48 ? -1.391 18.766 3.588 1 95.19 48 ASP B CA 1
ATOM 1509 C C . ASP B 1 48 ? -1.119 19.859 4.629 1 95.19 48 ASP B C 1
ATOM 1511 O O . ASP B 1 48 ? -1.404 21.031 4.395 1 95.19 48 ASP B O 1
ATOM 1515 N N . PHE B 1 49 ? -0.583 19.422 5.762 1 95 49 PHE B N 1
ATOM 1516 C CA . PHE B 1 49 ? -0.235 20.375 6.816 1 95 49 PHE B CA 1
ATOM 1517 C C . PHE B 1 49 ? 1.032 19.938 7.543 1 95 49 PHE B C 1
ATOM 1519 O O . PHE B 1 49 ? 1.343 18.734 7.594 1 95 49 PHE B O 1
ATOM 1526 N N . VAL B 1 50 ? 1.752 20.891 8.047 1 96.75 50 VAL B N 1
ATOM 1527 C CA . VAL B 1 50 ? 2.809 20.672 9.031 1 96.75 50 VAL B CA 1
ATOM 1528 C C . VAL B 1 50 ? 2.539 21.531 10.273 1 96.75 50 VAL B C 1
ATOM 1530 O O . VAL B 1 50 ? 2.434 22.75 10.18 1 96.75 50 VAL B O 1
ATOM 1533 N N . LEU B 1 51 ? 2.365 20.844 11.375 1 94.06 51 LEU B N 1
ATOM 1534 C CA . LEU B 1 51 ? 2.059 21.516 12.633 1 94.06 51 LEU B CA 1
ATOM 1535 C C . LEU B 1 51 ? 3.326 21.719 13.461 1 94.06 51 LEU B C 1
ATOM 1537 O O . LEU B 1 51 ? 4.121 20.797 13.633 1 94.06 51 LEU B O 1
ATOM 1541 N N . ASN B 1 52 ? 3.564 22.953 13.969 1 92.5 52 ASN B N 1
ATOM 1542 C CA . ASN B 1 52 ? 4.672 23.344 14.828 1 92.5 52 ASN B CA 1
ATOM 1543 C C . ASN B 1 52 ? 6.02 22.969 14.219 1 92.5 52 ASN B C 1
ATOM 1545 O O . ASN B 1 52 ? 6.945 22.578 14.93 1 92.5 52 ASN B O 1
ATOM 1549 N N . ASP B 1 53 ? 6.086 22.812 12.961 1 94.31 53 ASP B N 1
ATOM 1550 C CA . ASP B 1 53 ? 7.277 22.516 12.172 1 94.31 53 ASP B CA 1
ATOM 1551 C C . ASP B 1 53 ? 7.801 21.109 12.469 1 94.31 53 ASP B C 1
ATOM 1553 O O . ASP B 1 53 ? 8.945 20.781 12.156 1 94.31 53 ASP B O 1
ATOM 1557 N N . GLU B 1 54 ? 6.938 20.25 13.109 1 96.06 54 GLU B N 1
ATOM 1558 C CA . GLU B 1 54 ? 7.473 18.969 13.562 1 96.06 54 GLU B CA 1
ATOM 1559 C C . GLU B 1 54 ? 6.516 17.812 13.227 1 96.06 54 GLU B C 1
ATOM 1561 O O . GLU B 1 54 ? 6.93 16.656 13.148 1 96.06 54 GLU B O 1
ATOM 1566 N N . ILE B 1 55 ? 5.254 18.172 13.102 1 96.19 55 ILE B N 1
ATOM 1567 C CA . ILE B 1 55 ? 4.246 17.125 12.938 1 96.19 55 ILE B CA 1
ATOM 1568 C C . ILE B 1 55 ? 3.643 17.203 11.539 1 96.19 55 ILE B C 1
ATOM 1570 O O . ILE B 1 55 ? 3.088 18.234 11.156 1 96.19 55 ILE B O 1
ATOM 1574 N N . ILE B 1 56 ? 3.754 16.125 10.805 1 98 56 ILE B N 1
ATOM 1575 C CA . ILE B 1 56 ? 3.189 16.047 9.461 1 98 56 ILE B CA 1
ATOM 1576 C C . ILE B 1 56 ? 1.759 15.523 9.531 1 98 56 ILE B C 1
ATOM 1578 O O . ILE B 1 56 ? 1.483 14.547 10.234 1 98 56 ILE B O 1
ATOM 1582 N N . ILE B 1 57 ? 0.872 16.156 8.789 1 96.81 57 ILE B N 1
ATOM 1583 C CA . ILE B 1 57 ? -0.524 15.727 8.742 1 96.81 57 ILE B CA 1
ATOM 1584 C C . ILE B 1 57 ? -0.95 15.516 7.293 1 96.81 57 ILE B C 1
ATOM 1586 O O . ILE B 1 57 ? -0.838 16.422 6.465 1 96.81 57 ILE B O 1
ATOM 1590 N N . SER B 1 58 ? -1.365 14.336 7.004 1 96.62 58 SER B N 1
ATOM 1591 C CA . SER B 1 58 ? -1.91 13.961 5.707 1 96.62 58 SER B CA 1
ATOM 1592 C C . SER B 1 58 ? -3.387 13.602 5.809 1 96.62 58 SER B C 1
ATOM 1594 O O . SER B 1 58 ? -3.773 12.773 6.641 1 96.62 58 SER B O 1
ATOM 1596 N N . ALA B 1 59 ? -4.215 14.203 4.988 1 94.31 59 ALA B N 1
ATOM 1597 C CA . ALA B 1 59 ? -5.652 13.945 5 1 94.31 59 ALA B CA 1
ATOM 1598 C C . ALA B 1 59 ? -6.066 13.094 3.803 1 94.31 59 ALA B C 1
ATOM 1600 O O . ALA B 1 59 ? -5.738 13.422 2.658 1 94.31 59 ALA B O 1
ATOM 1601 N N . LYS B 1 60 ? -6.746 11.953 4.094 1 92.69 60 LYS B N 1
ATOM 1602 C CA . LYS B 1 60 ? -7.219 11.055 3.049 1 92.69 60 LYS B CA 1
ATOM 1603 C C . LYS B 1 60 ? -8.734 10.891 3.109 1 92.69 60 LYS B C 1
ATOM 1605 O O . LYS B 1 60 ? -9.25 10.148 3.953 1 92.69 60 LYS B O 1
ATOM 1610 N N . TRP B 1 61 ? -9.406 11.547 2.137 1 88.75 61 TRP B N 1
ATOM 1611 C CA . TRP B 1 61 ? -10.859 11.469 2.023 1 88.75 61 TRP B CA 1
ATOM 1612 C C . TRP B 1 61 ? -11.273 10.414 0.997 1 88.75 61 TRP B C 1
ATOM 1614 O O . TRP B 1 61 ? -10.719 10.367 -0.104 1 88.75 61 TRP B O 1
ATOM 1624 N N . GLN B 1 62 ? -12.117 9.586 1.459 1 86.12 62 GLN B N 1
ATOM 1625 C CA . GLN B 1 62 ? -12.688 8.586 0.557 1 86.12 62 GLN B CA 1
ATOM 1626 C C . GLN B 1 62 ? -14.211 8.617 0.6 1 86.12 62 GLN B C 1
ATOM 1628 O O . GLN B 1 62 ? -14.812 8.273 1.617 1 86.12 62 GLN B O 1
ATOM 1633 N N . GLN B 1 63 ? -14.805 8.969 -0.562 1 82.94 63 GLN B N 1
ATOM 1634 C CA . GLN B 1 63 ? -16.25 9.133 -0.589 1 82.94 63 GLN B CA 1
ATOM 1635 C C . GLN B 1 63 ? -16.938 7.895 -1.152 1 82.94 63 GLN B C 1
ATOM 1637 O O . GLN B 1 63 ? -18.062 7.566 -0.765 1 82.94 63 GLN B O 1
ATOM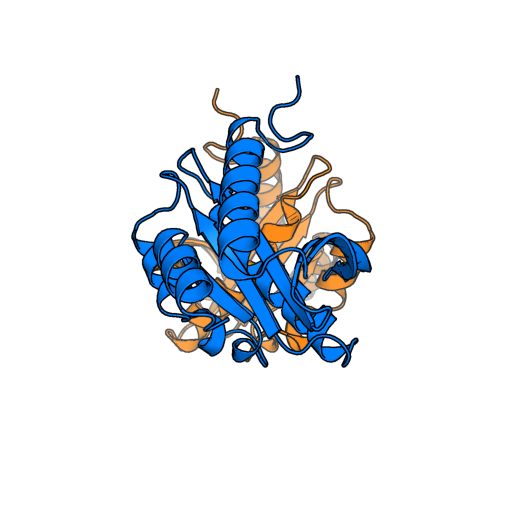 1642 N N . THR B 1 64 ? -16.359 7.312 -2.176 1 81.56 64 THR B N 1
ATOM 1643 C CA . THR B 1 64 ? -16.984 6.156 -2.814 1 81.56 64 THR B CA 1
ATOM 1644 C C . THR B 1 64 ? -16.297 4.867 -2.377 1 81.56 64 THR B C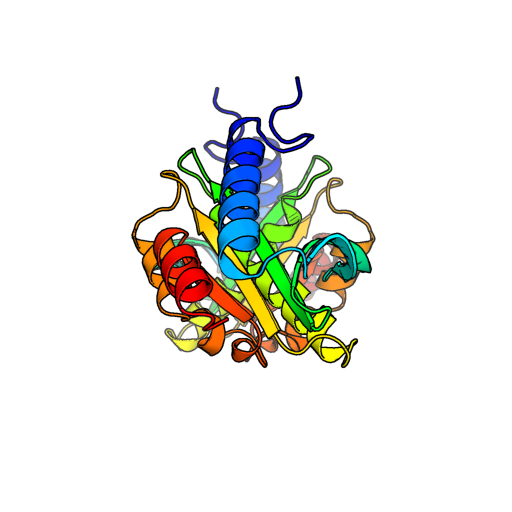 1
ATOM 1646 O O . THR B 1 64 ? -15.102 4.863 -2.072 1 81.56 64 THR B O 1
ATOM 1649 N N . ARG B 1 65 ? -17.188 3.896 -2.357 1 79.62 65 ARG B N 1
ATOM 1650 C CA . ARG B 1 65 ? -16.625 2.588 -2.037 1 79.62 65 ARG B CA 1
ATOM 1651 C C . ARG B 1 65 ? -15.664 2.127 -3.121 1 79.62 65 ARG B C 1
ATOM 1653 O O . ARG B 1 65 ? -15.914 2.322 -4.312 1 79.62 65 ARG B O 1
ATOM 1660 N N . GLY B 1 66 ? -14.555 1.628 -2.67 1 76.62 66 GLY B N 1
ATOM 1661 C CA . GLY B 1 66 ? -13.57 1.146 -3.629 1 76.62 66 GLY B CA 1
ATOM 1662 C C . GLY B 1 66 ? -12.234 0.798 -2.992 1 76.62 66 GLY B C 1
ATOM 1663 O O . GLY B 1 66 ? -12.125 0.756 -1.766 1 76.62 66 GLY B O 1
ATOM 1664 N N . THR B 1 67 ? -11.328 0.564 -3.932 1 79.69 67 THR B N 1
ATOM 1665 C CA . THR B 1 67 ? -10.055 0.005 -3.484 1 79.69 67 THR B CA 1
ATOM 1666 C C . THR B 1 67 ? -9.031 1.111 -3.252 1 79.69 67 THR B C 1
ATOM 1668 O O . THR B 1 67 ? -7.844 0.835 -3.059 1 79.69 67 THR B O 1
ATOM 1671 N N . ALA B 1 68 ? -9.5 2.379 -3.133 1 82.06 68 ALA B N 1
ATOM 1672 C CA . ALA B 1 68 ? -8.562 3.477 -2.902 1 82.06 68 ALA B CA 1
ATOM 1673 C C . ALA B 1 68 ? -7.926 3.367 -1.521 1 82.06 68 ALA B C 1
ATOM 1675 O O . ALA B 1 68 ? -6.797 3.818 -1.317 1 82.06 68 ALA B O 1
ATOM 1676 N N . GLU B 1 69 ? -8.609 2.691 -0.633 1 91.31 69 GLU B N 1
ATOM 1677 C CA . GLU B 1 69 ? -8.102 2.494 0.723 1 91.31 69 GLU B CA 1
ATOM 1678 C C . GLU B 1 69 ? -6.816 1.677 0.717 1 91.31 69 GLU B C 1
ATOM 1680 O O . GLU B 1 69 ? -6.016 1.764 1.65 1 91.31 69 GLU B O 1
ATOM 1685 N N . GLN B 1 70 ? -6.586 1.026 -0.36 1 93.75 70 GLN B N 1
ATOM 1686 C CA . GLN B 1 70 ? -5.387 0.206 -0.474 1 93.75 70 GLN B CA 1
ATOM 1687 C C . GLN B 1 70 ? -4.141 1.072 -0.653 1 93.75 70 GLN B C 1
ATOM 1689 O O . GLN B 1 70 ? -3.02 0.611 -0.435 1 93.75 70 GLN B O 1
ATOM 1694 N N . LYS B 1 71 ? -4.344 2.322 -0.939 1 94.31 71 LYS B N 1
ATOM 1695 C CA . LYS B 1 71 ? -3.217 3.221 -1.18 1 94.31 71 LYS B CA 1
ATOM 1696 C C . LYS B 1 71 ? -2.689 3.805 0.129 1 94.31 71 LYS B C 1
ATOM 1698 O O . LYS B 1 71 ? -1.603 4.383 0.163 1 94.31 71 LYS B O 1
ATOM 1703 N N . ILE B 1 72 ? -3.371 3.596 1.194 1 96.62 72 ILE B N 1
ATOM 1704 C CA . ILE B 1 72 ? -3 4.203 2.467 1 96.62 72 ILE B CA 1
ATOM 1705 C C . ILE B 1 72 ? -1.706 3.572 2.98 1 96.62 72 ILE B C 1
ATOM 1707 O O . ILE B 1 72 ? -0.874 4.254 3.584 1 96.62 72 ILE B O 1
ATOM 1711 N N . VAL B 1 73 ? -1.52 2.336 2.729 1 97.62 73 VAL B N 1
ATOM 1712 C CA . VAL B 1 73 ? -0.301 1.665 3.168 1 97.62 73 VAL B CA 1
ATOM 1713 C C . VAL B 1 73 ? 0.915 2.312 2.51 1 97.62 73 VAL B C 1
ATOM 1715 O O . VAL B 1 73 ? 1.943 2.52 3.158 1 97.62 73 VAL 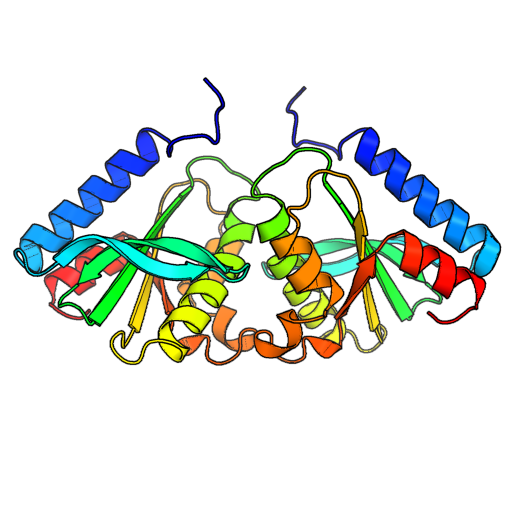B O 1
ATOM 1718 N N . TYR B 1 74 ? 0.751 2.646 1.252 1 97.88 74 TYR B N 1
ATOM 1719 C CA . TYR B 1 74 ? 1.807 3.373 0.552 1 97.88 74 TYR B CA 1
ATOM 1720 C C . TYR B 1 74 ? 2.115 4.691 1.25 1 97.88 74 TYR B C 1
ATOM 1722 O O . TYR B 1 74 ? 3.283 5.051 1.424 1 97.88 74 TYR B O 1
ATOM 1730 N N . GLU B 1 75 ? 1.069 5.363 1.637 1 97.69 75 GLU B N 1
ATOM 1731 C CA . GLU B 1 75 ? 1.239 6.645 2.318 1 97.69 75 GLU B CA 1
ATOM 1732 C C . GLU B 1 75 ? 1.957 6.469 3.652 1 97.69 75 GLU B C 1
ATOM 1734 O O . GLU B 1 75 ? 2.828 7.266 4.004 1 97.69 75 GLU B O 1
ATOM 1739 N N . ILE B 1 76 ? 1.612 5.453 4.34 1 98.69 76 ILE B N 1
ATOM 1740 C CA . ILE B 1 76 ? 2.23 5.191 5.633 1 98.69 76 ILE B CA 1
ATOM 1741 C C . ILE B 1 76 ? 3.732 4.98 5.457 1 98.69 76 ILE B C 1
ATOM 1743 O O . ILE B 1 76 ? 4.539 5.617 6.137 1 98.69 76 ILE B O 1
ATOM 1747 N N . ILE B 1 77 ? 4.109 4.168 4.547 1 98.69 77 ILE B N 1
ATOM 1748 C CA . ILE B 1 77 ? 5.516 3.84 4.344 1 98.69 77 ILE B CA 1
ATOM 1749 C C . ILE B 1 77 ? 6.273 5.078 3.867 1 98.69 77 ILE B C 1
ATOM 1751 O O . ILE B 1 77 ? 7.406 5.32 4.285 1 98.69 77 ILE B O 1
ATOM 1755 N N . THR B 1 78 ? 5.621 5.844 3.006 1 98.62 78 THR B N 1
ATOM 1756 C CA . THR B 1 78 ? 6.203 7.094 2.541 1 98.62 78 THR B CA 1
ATOM 1757 C C . THR B 1 78 ? 6.531 8.008 3.719 1 98.62 78 THR B C 1
ATOM 1759 O O . THR B 1 78 ? 7.645 8.531 3.814 1 98.62 78 THR B O 1
ATOM 1762 N N . LEU B 1 79 ? 5.602 8.125 4.613 1 98.81 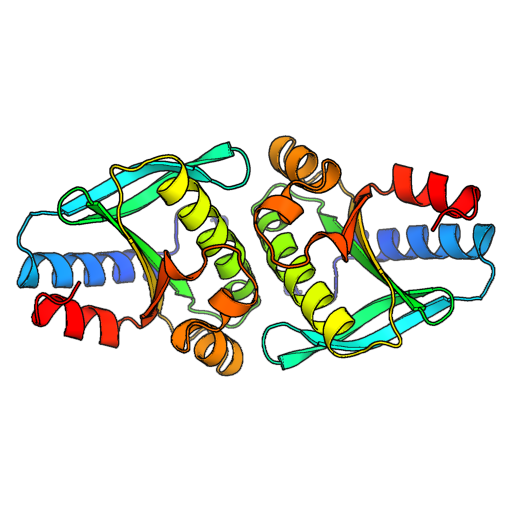79 LEU B N 1
ATOM 1763 C CA . LEU B 1 79 ? 5.781 9.031 5.746 1 98.81 79 LEU B CA 1
ATOM 1764 C C . LEU B 1 79 ? 6.816 8.477 6.719 1 98.81 79 LEU B C 1
ATOM 1766 O O . LEU B 1 79 ? 7.605 9.234 7.289 1 98.81 79 LEU B O 1
ATOM 1770 N N . VAL B 1 80 ? 6.848 7.207 6.898 1 98.69 80 VAL B N 1
ATOM 1771 C CA . VAL B 1 80 ? 7.898 6.598 7.711 1 98.69 80 VAL B CA 1
ATOM 1772 C C . VAL B 1 80 ? 9.266 6.941 7.129 1 98.69 80 VAL B C 1
ATOM 1774 O O . VAL B 1 80 ? 10.172 7.363 7.852 1 98.69 80 VAL B O 1
ATOM 1777 N N . LYS B 1 81 ? 9.391 6.746 5.832 1 98.62 81 LYS B N 1
ATOM 1778 C CA . LYS B 1 81 ? 10.641 7.062 5.148 1 98.62 81 LYS B CA 1
ATOM 1779 C C . LYS B 1 81 ? 11.039 8.516 5.383 1 98.62 81 LYS B C 1
ATOM 1781 O O . LYS B 1 81 ? 12.195 8.805 5.699 1 98.62 81 LYS B O 1
ATOM 1786 N N . ILE B 1 82 ? 10.102 9.383 5.227 1 98.69 82 ILE B N 1
ATOM 1787 C CA . ILE B 1 82 ? 10.359 10.812 5.348 1 98.69 82 ILE B CA 1
ATOM 1788 C C . ILE B 1 82 ? 10.805 11.141 6.773 1 98.69 82 ILE B C 1
ATOM 1790 O O . ILE B 1 82 ? 11.758 11.891 6.977 1 98.69 82 ILE B O 1
ATOM 1794 N N . LEU B 1 83 ? 10.148 10.57 7.758 1 98.62 83 LEU B N 1
ATOM 1795 C CA . LEU B 1 83 ? 10.469 10.828 9.156 1 98.62 83 LEU B CA 1
ATOM 1796 C C . LEU B 1 83 ? 11.867 10.32 9.492 1 98.62 83 LEU B C 1
ATOM 1798 O O . LEU B 1 83 ? 12.602 10.953 10.258 1 98.62 83 LEU B O 1
ATOM 1802 N N . LYS B 1 84 ? 12.242 9.227 8.914 1 98 84 LYS B N 1
ATOM 1803 C CA . LYS B 1 84 ? 13.555 8.641 9.18 1 98 84 LYS B CA 1
ATOM 1804 C C . LYS B 1 84 ? 14.664 9.453 8.516 1 98 84 LYS B C 1
ATOM 1806 O O . LYS B 1 84 ? 15.773 9.547 9.047 1 98 84 LYS B O 1
ATOM 1811 N N . GLU B 1 85 ? 14.352 10.008 7.43 1 97.88 85 GLU B N 1
ATOM 1812 C CA . GLU B 1 85 ? 15.352 10.75 6.664 1 97.88 85 GLU B CA 1
ATOM 1813 C C . GLU B 1 85 ? 15.469 12.188 7.156 1 97.88 85 GLU B C 1
ATOM 1815 O O . GLU B 1 85 ? 16.453 12.875 6.852 1 97.88 85 GLU B O 1
ATOM 1820 N N . ASN B 1 86 ? 14.398 12.648 7.824 1 97.69 86 ASN B N 1
ATOM 1821 C CA . ASN B 1 86 ? 14.352 14.039 8.258 1 97.69 86 ASN B CA 1
ATOM 1822 C C . ASN B 1 86 ? 14.039 14.156 9.742 1 97.69 86 ASN B C 1
ATOM 1824 O O . ASN B 1 86 ? 12.875 14.312 10.133 1 97.69 86 ASN B O 1
ATOM 1828 N N . PRO B 1 87 ? 15.086 14.273 10.547 1 95.31 87 PRO B N 1
ATOM 1829 C CA . PRO B 1 87 ? 14.891 14.273 12 1 95.31 87 PRO B CA 1
ATOM 1830 C C . PRO B 1 87 ? 14.117 15.492 12.492 1 95.31 87 PRO B C 1
ATOM 1832 O O . PRO B 1 87 ? 13.688 15.531 13.648 1 95.31 87 PRO B O 1
ATOM 1835 N N . LYS B 1 88 ? 13.969 16.406 11.617 1 96.38 88 LYS B N 1
ATOM 1836 C CA . LYS B 1 88 ? 13.164 17.578 11.961 1 96.38 88 LYS B CA 1
ATOM 1837 C C . LYS B 1 88 ? 11.727 17.172 12.289 1 96.38 88 LYS B C 1
ATOM 1839 O O . LYS B 1 88 ? 11.094 17.75 13.172 1 96.38 88 LYS B O 1
ATOM 1844 N N . TYR B 1 89 ? 11.219 16.25 11.578 1 98 89 TYR B N 1
ATOM 1845 C CA . TYR B 1 89 ? 9.859 15.758 11.797 1 98 89 TYR B CA 1
ATOM 1846 C C . TYR B 1 89 ? 9.844 14.625 12.812 1 98 89 TYR B C 1
ATOM 1848 O O . TYR B 1 89 ? 10.633 13.68 12.719 1 98 89 TYR B O 1
ATOM 1856 N N . LYS B 1 90 ? 8.938 14.711 13.75 1 96.56 90 LYS B N 1
ATOM 1857 C CA . LYS B 1 90 ? 8.938 13.789 14.883 1 96.56 90 LYS B CA 1
ATOM 1858 C C . LYS B 1 90 ? 7.82 12.758 14.742 1 96.56 90 LYS B C 1
ATOM 1860 O O . LYS B 1 90 ? 7.934 11.641 15.25 1 96.56 90 LYS B O 1
ATOM 1865 N N . LYS B 1 91 ? 6.738 13.195 14.109 1 96.94 91 LYS B N 1
ATOM 1866 C CA . LYS B 1 91 ? 5.551 12.344 14.023 1 96.94 91 LYS B CA 1
ATOM 1867 C C . LYS B 1 91 ? 4.707 12.703 12.812 1 96.94 91 LYS B C 1
ATOM 1869 O O . LYS B 1 91 ? 4.809 13.812 12.281 1 96.94 91 LYS B O 1
ATOM 1874 N N . ALA B 1 92 ? 3.971 11.758 12.336 1 98.38 92 ALA B N 1
ATOM 1875 C CA . ALA B 1 92 ? 3.012 12.016 11.273 1 98.38 92 ALA B CA 1
ATOM 1876 C C . ALA B 1 92 ? 1.649 11.406 11.594 1 98.38 92 ALA B C 1
ATOM 1878 O O . ALA B 1 92 ? 1.569 10.336 12.195 1 98.38 92 ALA B O 1
ATOM 1879 N N . TYR B 1 93 ? 0.652 12.07 11.242 1 97.75 93 TYR B N 1
ATOM 1880 C CA . TYR B 1 93 ? -0.724 11.594 11.336 1 97.75 93 TYR B CA 1
ATOM 1881 C C . TYR B 1 93 ? -1.355 11.492 9.953 1 97.75 93 TYR B C 1
ATOM 1883 O O . TYR B 1 93 ? -1.162 12.367 9.109 1 97.75 93 TYR B O 1
ATOM 1891 N N . ILE B 1 94 ? -2.006 10.422 9.703 1 97.94 94 ILE B N 1
ATOM 1892 C CA . ILE B 1 94 ? -2.92 10.32 8.57 1 97.94 94 ILE B CA 1
ATOM 1893 C C . ILE B 1 94 ? -4.363 10.352 9.062 1 97.94 94 ILE B C 1
ATOM 1895 O O . ILE B 1 94 ? -4.766 9.516 9.883 1 97.94 94 ILE B O 1
ATOM 1899 N N . ILE B 1 95 ? -5.082 11.289 8.562 1 96.31 95 ILE B N 1
ATOM 1900 C CA . ILE B 1 95 ? -6.492 11.414 8.922 1 96.31 95 ILE B CA 1
ATOM 1901 C C . ILE B 1 95 ? -7.355 10.789 7.824 1 96.31 95 ILE B C 1
ATOM 1903 O O . ILE B 1 95 ? -7.363 11.258 6.688 1 96.31 95 ILE B O 1
ATOM 1907 N N . ILE B 1 96 ? -8.047 9.75 8.219 1 95.38 96 ILE B N 1
ATOM 1908 C CA . ILE B 1 96 ? -8.945 9.148 7.238 1 95.38 96 ILE B CA 1
ATOM 1909 C C . ILE B 1 96 ? -10.383 9.57 7.527 1 95.38 96 ILE B C 1
ATOM 1911 O O . ILE B 1 96 ? -10.797 9.641 8.688 1 95.38 96 ILE B O 1
ATOM 1915 N N . SER B 1 97 ? -11.047 9.922 6.453 1 91.25 97 SER B N 1
ATOM 1916 C CA . SER B 1 97 ? -12.422 10.406 6.562 1 91.25 97 SER B CA 1
ATOM 1917 C C . SER B 1 97 ? -13.211 10.117 5.293 1 91.25 97 SER B C 1
ATOM 1919 O O . SER B 1 97 ? -12.633 9.859 4.238 1 91.25 97 SER B O 1
ATOM 1921 N N . GLY B 1 98 ? -14.555 10.195 5.496 1 88.81 98 GLY B N 1
ATOM 1922 C CA . GLY B 1 98 ? -15.453 9.914 4.391 1 88.81 98 GLY B CA 1
ATOM 1923 C C . GLY B 1 98 ? -16.203 8.609 4.551 1 88.81 98 GLY B C 1
ATOM 1924 O O . GLY B 1 98 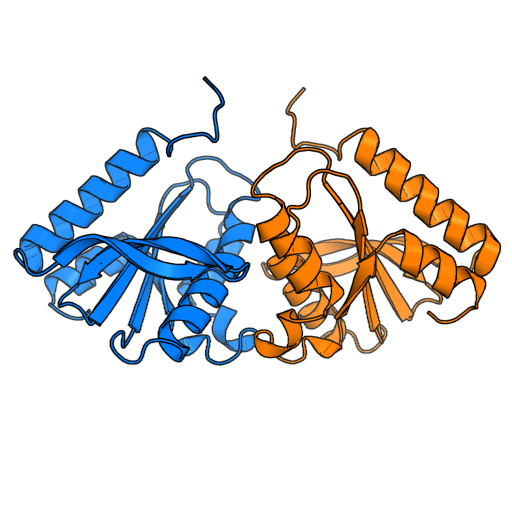? -15.852 7.773 5.379 1 88.81 98 GLY B O 1
ATOM 1925 N N . THR B 1 99 ? -17.172 8.359 3.664 1 87.31 99 THR B N 1
ATOM 1926 C CA . THR B 1 99 ? -18.078 7.227 3.811 1 87.31 99 THR B CA 1
ATOM 1927 C C . THR B 1 99 ? -17.641 6.062 2.922 1 87.31 99 THR B C 1
ATOM 1929 O O . THR B 1 99 ? -18.25 4.992 2.949 1 87.31 99 THR B O 1
ATOM 1932 N N . GLY B 1 100 ? -16.609 6.258 2.232 1 90.94 100 GLY B N 1
ATOM 1933 C CA . GLY B 1 100 ? -16.219 5.273 1.235 1 90.94 100 GLY B CA 1
ATOM 1934 C C . GLY B 1 100 ? -15.352 4.164 1.796 1 90.94 100 GLY B C 1
ATOM 1935 O O . GLY B 1 100 ? -15.18 3.123 1.159 1 90.94 100 GLY B O 1
ATOM 1936 N N . TYR B 1 101 ? -14.773 4.297 2.955 1 93.19 101 TYR B N 1
ATOM 1937 C CA . TYR B 1 101 ? -13.953 3.256 3.559 1 93.19 101 TYR B CA 1
ATOM 1938 C C . TYR B 1 101 ? -14.812 2.078 4.008 1 93.19 101 TYR B C 1
ATOM 1940 O O . TYR B 1 101 ? -15.867 2.266 4.613 1 93.19 101 TYR B O 1
ATOM 1948 N N . THR B 1 102 ? -14.367 0.885 3.645 1 95.12 102 THR B N 1
ATOM 1949 C CA . THR B 1 102 ? -15.039 -0.29 4.188 1 95.12 102 THR B CA 1
ATOM 1950 C C . THR B 1 102 ? -14.812 -0.401 5.691 1 95.12 102 THR B C 1
ATOM 1952 O O . THR B 1 102 ? -13.82 0.115 6.211 1 95.12 102 THR B O 1
ATOM 1955 N N . LYS B 1 103 ? -15.758 -1.063 6.363 1 94.94 103 LYS B N 1
ATOM 1956 C CA . LYS B 1 103 ? -15.633 -1.249 7.805 1 94.94 103 LYS B CA 1
ATOM 1957 C C . LYS B 1 103 ? -14.32 -1.956 8.156 1 94.94 103 LYS B C 1
ATOM 1959 O O . LYS B 1 103 ? -13.625 -1.555 9.086 1 94.94 103 LYS B O 1
ATOM 1964 N N . LYS B 1 104 ? -13.938 -2.92 7.48 1 95.94 104 LYS B N 1
ATOM 1965 C CA . LYS B 1 104 ? -12.742 -3.713 7.742 1 95.94 104 LYS B CA 1
ATOM 1966 C C . LYS B 1 104 ? -11.477 -2.871 7.578 1 95.94 104 LYS B C 1
ATOM 1968 O O . LYS B 1 104 ? -10.555 -2.957 8.391 1 95.94 104 LYS B O 1
ATOM 1973 N N . ALA B 1 105 ? -11.445 -2.102 6.539 1 96.44 105 ALA B N 1
ATOM 1974 C CA . ALA B 1 105 ? -10.297 -1.227 6.32 1 96.44 105 ALA B CA 1
ATOM 1975 C C . ALA B 1 105 ? -10.172 -0.191 7.434 1 96.44 105 ALA B C 1
ATOM 1977 O O . ALA B 1 105 ? -9.078 0.047 7.953 1 96.44 105 ALA B O 1
ATOM 1978 N N . LYS B 1 106 ? -11.305 0.387 7.816 1 96.06 106 LYS B N 1
ATOM 1979 C CA . LYS B 1 106 ? -11.297 1.351 8.914 1 96.06 106 LYS B CA 1
ATOM 1980 C C . LYS B 1 106 ? -10.781 0.713 10.203 1 96.06 106 LYS B C 1
ATOM 1982 O O . LYS B 1 106 ? -9.945 1.293 10.891 1 96.06 106 LYS B O 1
ATOM 1987 N N . ASP B 1 107 ? -11.32 -0.4 10.469 1 97.31 107 ASP B N 1
ATOM 1988 C CA . ASP B 1 107 ? -10.898 -1.119 11.664 1 97.31 107 ASP B CA 1
ATOM 1989 C C . ASP B 1 107 ? -9.398 -1.396 11.641 1 97.31 107 ASP B C 1
ATOM 1991 O O . ASP B 1 107 ? -8.711 -1.24 12.656 1 97.31 107 ASP B O 1
ATOM 1995 N N . PHE B 1 108 ? -8.867 -1.768 10.547 1 97.88 108 PHE B N 1
ATOM 1996 C CA . PHE B 1 108 ? -7.445 -2.051 10.391 1 97.88 108 PHE B CA 1
ATOM 1997 C C . PHE B 1 108 ? -6.609 -0.815 10.688 1 97.88 108 PHE B C 1
ATOM 1999 O O . PHE B 1 108 ? -5.66 -0.879 11.477 1 97.88 108 PHE B O 1
ATOM 2006 N N . TYR B 1 109 ? -6.992 0.265 10.117 1 98 109 TYR B N 1
ATOM 2007 C CA . TYR B 1 109 ? -6.18 1.474 10.203 1 98 109 TYR B CA 1
ATOM 2008 C C . TYR B 1 109 ? -6.344 2.145 11.562 1 98 109 TYR B C 1
ATOM 2010 O O . TYR B 1 109 ? -5.355 2.521 12.195 1 98 109 TYR B O 1
ATOM 2018 N N . LEU B 1 110 ? -7.562 2.248 12.031 1 98.06 110 LEU B N 1
ATOM 2019 C CA . LEU B 1 110 ? -7.82 2.996 13.258 1 98.06 110 LEU B CA 1
ATOM 2020 C C . LEU B 1 110 ? -7.32 2.23 14.477 1 98.06 110 LEU B C 1
ATOM 2022 O O . LEU B 1 110 ? -7.102 2.818 15.539 1 98.06 110 LEU B O 1
ATOM 2026 N N . ASN B 1 111 ? -7.164 0.971 14.312 1 98.5 111 ASN B N 1
ATOM 2027 C CA . ASN B 1 111 ? -6.559 0.186 15.383 1 98.5 111 ASN B CA 1
ATOM 2028 C C . ASN B 1 111 ? -5.051 0.038 15.188 1 98.5 111 ASN B C 1
ATOM 2030 O O . ASN B 1 111 ? -4.414 -0.786 15.844 1 98.5 111 ASN B O 1
ATOM 2034 N N . GLN B 1 112 ? -4.473 0.731 14.312 1 98.69 112 GLN B N 1
ATOM 2035 C CA . GLN B 1 112 ? -3.039 0.846 14.078 1 98.69 112 GLN B CA 1
ATOM 2036 C C . GLN B 1 112 ? -2.432 -0.506 13.711 1 98.69 112 GLN B C 1
ATOM 2038 O O . GLN B 1 112 ? -1.29 -0.798 14.078 1 98.69 112 GLN B O 1
ATOM 2043 N N . LYS B 1 113 ? -3.131 -1.328 13.008 1 98.38 113 LYS B N 1
ATOM 2044 C CA . LYS B 1 113 ? -2.656 -2.682 12.734 1 98.38 113 LYS B CA 1
ATOM 2045 C C . LYS B 1 113 ? -1.498 -2.668 11.742 1 98.38 113 LYS B C 1
ATOM 2047 O O . LYS B 1 113 ? -0.764 -3.652 11.625 1 98.38 113 LYS B O 1
ATOM 2052 N N . HIS B 1 114 ? -1.313 -1.54 11 1 98.44 114 HIS B N 1
ATOM 2053 C CA . HIS B 1 114 ? -0.211 -1.414 10.055 1 98.44 114 HIS B CA 1
ATOM 2054 C C . HIS B 1 114 ? 1.135 -1.586 10.75 1 98.44 114 HIS B C 1
ATOM 2056 O O . HIS B 1 114 ? 2.123 -1.965 10.117 1 98.44 114 HIS B O 1
ATOM 2062 N N . VAL B 1 115 ? 1.233 -1.342 12.102 1 98.69 115 VAL B N 1
ATOM 2063 C CA . VAL B 1 115 ? 2.479 -1.402 12.859 1 98.69 115 VAL B CA 1
ATOM 2064 C C . VAL B 1 115 ? 3.014 -2.832 12.859 1 98.69 115 VAL B C 1
ATOM 2066 O O . VAL B 1 115 ? 4.227 -3.047 12.93 1 98.69 115 VAL B O 1
ATOM 2069 N N . GLU B 1 116 ? 2.135 -3.797 12.68 1 98.25 116 GLU B N 1
ATOM 2070 C CA . GLU B 1 116 ? 2.521 -5.207 12.672 1 98.25 116 GLU B CA 1
ATOM 2071 C C . GLU B 1 116 ? 3.277 -5.566 11.398 1 98.25 116 GLU B C 1
ATOM 2073 O O . GLU B 1 116 ? 4.043 -6.535 11.375 1 98.25 116 GLU B O 1
ATOM 2078 N N . TYR B 1 117 ? 3.135 -4.727 10.414 1 98.5 117 TYR B N 1
ATOM 2079 C CA . TYR B 1 117 ? 3.609 -5.16 9.109 1 98.5 117 TYR B CA 1
ATOM 2080 C C . TYR B 1 117 ? 4.68 -4.215 8.578 1 98.5 117 TYR B C 1
ATOM 2082 O O . TYR B 1 117 ? 5.477 -4.59 7.715 1 98.5 117 TYR B O 1
ATOM 2090 N N . ILE B 1 118 ? 4.645 -2.984 9.008 1 98.69 118 ILE B N 1
ATOM 2091 C CA . ILE B 1 118 ? 5.543 -1.96 8.484 1 98.69 118 ILE B CA 1
ATOM 2092 C C . ILE B 1 118 ? 6.641 -1.67 9.508 1 98.69 118 ILE B C 1
ATOM 2094 O O . ILE B 1 118 ? 6.359 -1.44 10.688 1 98.69 118 ILE B O 1
ATOM 2098 N N . LYS B 1 119 ? 7.883 -1.727 9.086 1 98.62 119 LYS B N 1
ATOM 2099 C CA . LYS B 1 119 ? 9.008 -1.387 9.953 1 98.62 119 LYS B CA 1
ATOM 2100 C C . LYS B 1 119 ? 8.906 0.06 10.43 1 98.62 119 LYS B C 1
ATOM 2102 O O . LYS B 1 119 ? 8.773 0.979 9.625 1 98.62 119 LYS B O 1
ATOM 2107 N N . GLU B 1 120 ? 8.945 0.308 11.719 1 98.12 120 GLU B N 1
ATOM 2108 C CA . GLU B 1 120 ? 8.82 1.611 12.359 1 98.12 120 GLU B CA 1
ATOM 2109 C C . GLU B 1 120 ? 7.477 2.258 12.047 1 98.12 120 GLU B C 1
ATOM 2111 O O . GLU B 1 120 ? 7.379 3.482 11.953 1 98.12 120 GLU B O 1
ATOM 2116 N N . GLY B 1 121 ? 6.457 1.422 11.805 1 98.31 121 GLY B N 1
ATOM 2117 C CA . GLY B 1 121 ? 5.121 1.896 11.477 1 98.31 121 GLY B CA 1
ATOM 2118 C C . GLY B 1 121 ? 4.504 2.742 12.578 1 98.31 121 GLY B C 1
ATOM 2119 O O . GLY B 1 121 ? 3.553 3.488 12.328 1 98.31 121 GLY B O 1
ATOM 2120 N N . ASN B 1 122 ? 5.074 2.65 13.781 1 98.12 122 ASN B N 1
ATOM 2121 C CA . ASN B 1 122 ? 4.539 3.377 14.922 1 98.12 122 ASN B CA 1
ATOM 2122 C C . ASN B 1 122 ? 4.812 4.875 14.82 1 98.12 122 ASN B C 1
ATOM 2124 O O . ASN B 1 122 ? 4.223 5.672 15.555 1 98.12 122 ASN B O 1
ATOM 2128 N N . LEU B 1 123 ? 5.652 5.27 13.938 1 98.06 123 LEU B N 1
ATOM 2129 C CA . LEU B 1 123 ? 5.949 6.684 13.719 1 98.06 123 LEU B CA 1
ATOM 2130 C C . LEU B 1 123 ? 4.773 7.395 13.062 1 98.06 123 LEU B C 1
ATOM 2132 O O . LEU B 1 123 ? 4.691 8.625 13.086 1 98.06 123 LEU B O 1
ATOM 2136 N N . VAL B 1 124 ? 3.902 6.613 12.422 1 98.69 124 VAL B N 1
ATOM 2137 C CA . VAL B 1 124 ? 2.727 7.156 11.75 1 98.69 124 VAL B CA 1
ATOM 2138 C C . VAL B 1 124 ? 1.46 6.656 12.438 1 98.69 124 VAL B C 1
ATOM 2140 O O . VAL B 1 124 ? 1.293 5.449 12.648 1 98.69 124 VAL B O 1
ATOM 2143 N N . GLU B 1 125 ? 0.672 7.512 12.836 1 98.56 125 GLU B N 1
ATOM 2144 C CA . GLU B 1 125 ? -0.601 7.164 13.461 1 98.56 125 GLU B CA 1
ATOM 2145 C C . GLU B 1 125 ? -1.775 7.512 12.547 1 98.56 125 GLU B C 1
ATOM 2147 O O . GLU B 1 125 ? -1.802 8.586 11.938 1 98.56 125 GLU B O 1
ATOM 2152 N N . ILE B 1 126 ? -2.707 6.574 12.422 1 98.56 126 ILE B N 1
ATOM 2153 C CA . ILE B 1 126 ? -3.912 6.785 11.625 1 98.56 126 ILE B CA 1
ATOM 2154 C C . ILE B 1 126 ? -5.086 7.109 12.547 1 98.56 126 ILE B C 1
ATOM 2156 O O . ILE B 1 126 ? -5.398 6.34 13.461 1 98.56 126 ILE B O 1
ATOM 2160 N N . ILE B 1 127 ? -5.715 8.188 12.297 1 97.12 127 ILE B N 1
ATOM 2161 C CA . ILE B 1 127 ? -6.805 8.594 13.18 1 97.12 127 ILE B CA 1
ATOM 2162 C C . ILE B 1 127 ? -8 9.031 12.336 1 97.12 127 ILE B C 1
ATOM 2164 O O . ILE B 1 127 ? -7.855 9.383 11.164 1 97.12 127 ILE B O 1
ATOM 2168 N N . SER B 1 128 ? -9.156 8.961 12.922 1 95.88 128 SER B N 1
ATOM 2169 C CA . SER B 1 128 ? -10.367 9.469 12.281 1 95.88 128 SER B CA 1
ATOM 2170 C C . SER B 1 128 ? -10.445 10.992 12.391 1 95.88 128 SER B C 1
ATOM 2172 O O . SER B 1 128 ? -9.703 11.602 13.164 1 95.88 128 SER B O 1
ATOM 2174 N N . PHE B 1 129 ? -11.344 11.492 11.594 1 91.38 129 PHE B N 1
ATOM 2175 C CA . PHE B 1 129 ? -11.562 12.93 11.656 1 91.38 129 PHE B CA 1
ATOM 2176 C C . PHE B 1 129 ? -12.055 13.344 13.039 1 91.38 129 PHE B C 1
ATOM 2178 O O . PHE B 1 129 ? -11.594 14.336 13.602 1 91.38 129 PHE B O 1
ATOM 2185 N N . GLU B 1 130 ? -12.969 12.617 13.555 1 90.94 130 GLU B N 1
ATOM 2186 C CA . GLU B 1 130 ? -13.523 12.914 14.875 1 90.94 130 GLU B CA 1
ATOM 2187 C C . GLU B 1 130 ? -12.438 12.883 15.945 1 90.94 130 GLU B C 1
ATOM 2189 O O . GLU B 1 130 ? -12.367 13.766 16.797 1 90.94 130 GLU B O 1
ATOM 2194 N N . ASP B 1 131 ? -11.641 11.875 15.898 1 93.06 131 ASP B N 1
ATOM 2195 C CA . ASP B 1 131 ? -10.547 11.758 16.859 1 93.06 131 ASP B CA 1
ATOM 2196 C C . ASP B 1 131 ? -9.555 12.906 16.703 1 93.06 131 ASP B C 1
ATOM 2198 O O . ASP B 1 131 ? -9.023 13.414 17.688 1 93.06 131 ASP B O 1
ATOM 2202 N N . PHE B 1 132 ? -9.328 13.266 15.492 1 91.62 132 PHE B N 1
ATOM 2203 C CA . PHE B 1 132 ? -8.422 14.375 15.227 1 91.62 132 PHE B CA 1
ATOM 2204 C C . PHE B 1 132 ? -8.93 15.664 15.859 1 91.62 132 PHE B C 1
ATOM 2206 O O . PHE B 1 132 ? -8.172 16.375 16.531 1 91.62 132 PHE B O 1
ATOM 2213 N N . VAL B 1 133 ? -10.148 15.93 15.625 1 86.94 133 VAL B N 1
ATOM 2214 C CA . VAL B 1 133 ? -10.758 17.141 16.172 1 86.94 133 VAL B CA 1
ATOM 2215 C C . VAL B 1 133 ? -10.688 17.125 17.688 1 86.94 133 VAL B C 1
ATOM 2217 O O . VAL B 1 133 ? -10.328 18.125 18.312 1 86.94 133 VAL B O 1
ATOM 2220 N N . LYS B 1 134 ? -11.008 16.016 18.266 1 87.19 134 LYS B N 1
ATOM 2221 C CA . LYS B 1 134 ? -10.945 15.875 19.719 1 87.19 134 LYS B CA 1
ATOM 2222 C C . LYS B 1 134 ? -9.531 16.141 20.234 1 87.19 134 LYS B C 1
ATOM 2224 O O . LYS B 1 134 ? -9.352 16.875 21.203 1 87.19 134 LYS B O 1
ATOM 2229 N N . ARG B 1 135 ? -8.609 15.555 19.578 1 86.44 135 ARG B N 1
ATOM 2230 C CA . ARG B 1 135 ? -7.223 15.672 20.016 1 86.44 135 ARG B CA 1
ATOM 2231 C C . ARG B 1 135 ? -6.695 17.094 19.781 1 86.44 135 ARG B C 1
ATOM 2233 O O . ARG B 1 135 ? -5.918 17.594 20.594 1 86.44 135 ARG B O 1
ATOM 2240 N N . SER B 1 136 ? -7.023 17.609 18.672 1 79.62 136 SER B N 1
ATOM 2241 C CA . SER B 1 136 ? -6.613 18.984 18.391 1 79.62 136 SER B CA 1
ATOM 2242 C C . SER B 1 136 ? -7.156 19.953 19.438 1 79.62 136 SER B C 1
ATOM 2244 O O . SER B 1 136 ? -6.438 20.828 19.906 1 79.62 136 SER B O 1
ATOM 2246 N N . ASN B 1 137 ? -8.359 19.688 19.844 1 76.75 137 ASN B N 1
ATOM 2247 C CA . ASN B 1 137 ? -9.008 20.516 20.859 1 76.75 137 ASN B CA 1
ATOM 2248 C C . ASN B 1 137 ? -8.312 20.406 22.203 1 76.75 137 ASN B C 1
ATOM 2250 O O . ASN B 1 137 ? -8.211 21.391 22.938 1 76.75 137 ASN B O 1
ATOM 2254 N N . LEU B 1 138 ? -7.832 19.266 22.453 1 71.5 138 LEU B N 1
ATOM 2255 C CA . LEU B 1 138 ? -7.195 19 23.734 1 71.5 138 LEU B CA 1
ATOM 2256 C C . LEU B 1 138 ? -5.695 19.25 23.656 1 71.5 138 LEU B C 1
ATOM 2258 O O . LEU B 1 138 ? -4.977 19.047 24.641 1 71.5 138 LEU B O 1
ATOM 2262 N N . LYS B 1 139 ? -5.25 19.75 22.547 1 71.19 139 LYS B N 1
ATOM 2263 C CA . LYS B 1 139 ? -3.83 20 22.328 1 71.19 139 LYS B CA 1
ATOM 2264 C C . LYS B 1 139 ? -3.006 18.75 22.562 1 71.19 139 LYS B C 1
ATOM 2266 O O . LYS B 1 139 ? -1.965 18.797 23.219 1 71.19 139 LYS B O 1
ATOM 2271 N N . LEU B 1 140 ? -3.566 17.609 22.062 1 73.56 140 LEU B N 1
ATOM 2272 C CA . LEU B 1 140 ? -2.949 16.312 22.312 1 73.56 140 LEU B CA 1
ATOM 2273 C C . LEU B 1 140 ? -2.322 15.758 21.047 1 73.56 140 LEU B C 1
ATOM 2275 O O . LEU B 1 140 ? -2.016 14.562 20.969 1 73.56 140 LEU B O 1
ATOM 2279 N N . LEU B 1 141 ? -2.035 16.656 20.188 1 73.75 141 LEU B N 1
ATOM 2280 C CA . LEU B 1 141 ? -1.353 16.156 19 1 73.75 141 LEU B CA 1
ATOM 2281 C C . LEU B 1 141 ? 0.16 16.172 19.203 1 73.75 141 LEU B C 1
ATOM 2283 O O . LEU B 1 141 ? 0.679 16.984 19.969 1 73.75 141 LEU B O 1
#

Nearest PDB structures (foldseek):
  1wtd-assembly1_B  TM=5.755E-01  e=9.981E-02  Escherichia coli
  6wan-assembly2_B  TM=4.361E-01  e=2.094E-01  Acinetobacter baumannii
  3rst-assembly1_C  TM=4.217E-01  e=2.212E+00  Bacillus subtilis
  3rst-assembly1_H  TM=4.355E-01  e=2.366E+00  Bacillus subtilis
  4kwb-assembly1_H  TM=4.517E-01  e=5.310E+00  Bacillus subtilis subsp. subtilis str. 168

Secondary structure (DSSP, 8-state):
--TTSS--HHHHHHHHHHHHHHHHHHTT-EEEEEEEEE-TTS-EEEEEEEETTTEEEEEEE--S-SGGGGGHHHHHHHHHHHHHH-TT--EEEEEEESS-S-HHHHHHHHTTGGGGTBTTGGGEEEEEHHHHHHHHHTT--/--TTSS--HHHHHHHHHHHHHHHHHHTT-EEEEEEEEE-TTS-EEEEEEEETTTEEEEEEE--SSSGGGGGHHHHHHHHHHHHHH-TT--EEEEEEESS-S-HHHHHHHHTTGGGGTBTTGGGEEEEEHHHHHHHHHTT--

Organism: Caldicellulosiruptor owensensis (strain ATCC 700167 / DSM 13100 / OL) (NCBI:txid632518)

Solvent-accessible surface area (backbone atoms only — not comparable to full-atom values): 15079 Å² total; per-residue (Å²): 128,68,81,80,56,87,64,50,73,67,43,51,53,49,51,50,51,51,49,51,44,40,40,74,43,58,43,81,49,54,46,66,64,39,74,74,46,42,33,80,57,64,45,81,30,65,31,52,28,31,39,72,76,26,32,40,34,37,76,47,68,31,71,61,75,62,72,69,72,39,36,49,55,37,51,51,54,16,50,40,51,29,39,72,75,34,78,66,35,74,40,35,38,38,34,45,42,65,75,10,62,50,71,48,50,47,53,40,40,61,66,49,51,57,42,80,42,27,58,66,30,76,49,48,45,46,37,41,53,68,57,45,49,54,30,34,65,66,66,64,115,128,70,81,82,56,87,65,51,74,67,45,50,52,49,51,50,50,53,49,51,45,41,43,74,44,59,44,80,50,52,47,67,66,40,75,73,45,43,33,80,57,64,44,82,30,67,32,53,29,31,40,74,77,26,33,40,35,37,77,47,66,31,69,60,74,62,73,68,68,38,37,49,54,37,51,49,53,15,50,40,52,28,38,72,74,33,78,66,35,75,38,34,37,38,34,43,39,68,74,10,61,51,71,47,50,46,52,38,41,61,66,50,51,57,43,80,43,28,58,67,30,76,47,47,44,46,39,40,54,69,55,44,48,54,29,36,66,66,65,64,114

InterPro domains:
  IPR046821 PD-(D/E)XK nuclease domain [PF20472] (7-137)

Radius of gyration: 19.99 Å; Cα contacts (8 Å, |Δi|>4): 465; chains: 2; bounding box: 34×58×46 Å

pLDDT: mean 88.87, std 14.49, range [23.5, 98.81]